Protein AF-A0A4Q3VF47-F1 (afdb_monomer)

pLDDT: mean 81.81, std 14.14, range [47.47, 96.62]

Foldseek 3Di:
DDPDFDADDDQQFWDWDQDPVRDIDTDRNVVVCVVPFLDADLGAFAWEKEAEDEPVQCCQQQVQDPDDDPDPRQLLVVDQKAKDKAAPVCQVSQDFFYKYFYQYDPPPNTPQFRFKIWTFHHKDKDFLVRCDPVVCSNYSDDNVCVVVRDPDRIMMITIIHSMDTFPATGHQVNCVVLVVDHPVQNNGMGIDHSSSVVSRCCRRNVD

Mean predicted aligned error: 8.05 Å

Sequence (207 aa):
MPDTSPTFKSVDQQIEIYRPDGNRAFVPLHAIESHLSPALLCLPGRSAVITPIQRGFAEHLLEHAAQGSLLPRARANLYSERHYLSAKKTLKLFTRGTIILFYESGKDHGAAAVVAVARVQRAYLRPEGAIDRTDLDPSVLSAETLSTIGQSESKTITAFDNLITLPKPVPLATLQRLGCGKATQLISTTPITSDQLQAILQEGLQL

Radius of gyration: 17.43 Å; Cα contacts (8 Å, |Δi|>4): 408; chains: 1; bounding box: 43×35×54 Å

Nearest PDB structures (foldseek):
  5y6b-assembly4_D  TM=8.546E-01  e=2.778E-07  Zymomonas mobilis subsp. mobilis ATCC 10988
  5y6c-assembly2_B  TM=8.406E-01  e=4.060E-07  Zymomonas mobilis subsp. mobilis ATCC 10988
  5guq-assembly4_D  TM=8.469E-01  e=8.141E-07  Zymomonas mobilis subsp. mobilis ATCC 10988
  2dp9-assembly1_A-2  TM=8.071E-01  e=2.921E-04  Thermus thermophilus HB8
  6n0s-assembly1_A  TM=5.640E-01  e=4.008E-04  Staphylothermus marinus F1

Secondary structure (DSSP, 8-state):
--SSPPPP--TTPEEEEE-TTS-EEEEEHHHHHHHT-S-----TT--EEEEEE-HHHHHHHH---SS--SSPPPGGGG-SSEEEEEEGGGGGG--TTPEEEEEE-SGGG--SEEEEEEEEEEEEEEEGGG--TTTTTTBS--HHHHTTS-S-SEEEEEEEEEEEEEEEEEEHHHHHHTT---TTTTTS-EEE-HHHHHHHHHHHH--

Solvent-accessible surface area (backbone atoms only — not comparable to full-atom values): 11541 Å² total; per-residue (Å²): 111,65,97,61,87,62,71,47,85,54,48,74,40,69,41,64,36,72,44,98,86,75,45,80,44,74,42,35,44,53,55,52,31,62,76,50,57,71,39,80,84,87,35,54,67,41,57,33,30,41,33,53,35,53,36,84,52,38,45,46,67,59,65,65,53,91,68,79,69,92,61,84,79,47,64,19,70,80,39,83,49,33,45,48,80,44,52,52,87,50,47,87,72,43,45,62,59,24,35,40,32,38,28,30,36,49,61,95,82,24,78,32,15,38,39,32,38,30,31,29,64,41,51,50,79,43,47,61,93,72,66,51,78,76,76,24,45,34,20,74,56,51,82,80,53,52,69,73,58,54,94,58,70,37,34,17,42,33,34,28,30,47,67,44,63,35,88,36,56,43,37,52,72,56,38,40,76,62,66,74,48,53,75,84,50,50,76,37,75,38,79,46,52,39,68,47,53,52,56,49,45,36,68,15,67,72,108

Structure (mmCIF, N/CA/C/O backbone):
data_AF-A0A4Q3VF47-F1
#
_entry.id   AF-A0A4Q3VF47-F1
#
loop_
_atom_site.group_PDB
_atom_site.id
_atom_site.type_symbol
_atom_site.label_atom_id
_atom_site.label_alt_id
_atom_site.label_comp_id
_atom_site.label_asym_id
_atom_site.label_entity_id
_atom_site.label_seq_id
_atom_site.pdbx_PDB_ins_code
_atom_site.Cartn_x
_atom_site.Cartn_y
_atom_site.Cartn_z
_atom_site.occupancy
_atom_site.B_iso_or_equiv
_atom_site.auth_seq_id
_atom_site.auth_comp_id
_atom_site.auth_asym_id
_atom_site.auth_atom_id
_atom_site.pdbx_PDB_model_num
ATOM 1 N N . MET A 1 1 ? -10.710 0.641 23.230 1.00 56.62 1 MET A N 1
ATOM 2 C CA . MET A 1 1 ? -11.057 0.849 21.807 1.00 56.62 1 MET A CA 1
ATOM 3 C C . MET A 1 1 ? -12.571 0.789 21.689 1.00 56.62 1 MET A C 1
ATOM 5 O O . MET A 1 1 ? -13.158 0.179 22.575 1.00 56.62 1 MET A O 1
ATOM 9 N N . PRO A 1 2 ? -13.198 1.456 20.708 1.00 60.53 2 PRO A N 1
ATOM 10 C CA . PRO A 1 2 ? -14.653 1.417 20.547 1.00 60.53 2 PRO A CA 1
ATOM 11 C C . PRO A 1 2 ? -15.142 -0.018 20.287 1.00 60.53 2 PRO A C 1
ATOM 13 O O . PRO A 1 2 ? -14.428 -0.801 19.662 1.00 60.53 2 PRO A O 1
ATOM 16 N N . ASP A 1 3 ? -16.360 -0.340 20.738 1.00 67.31 3 ASP A N 1
ATOM 17 C CA . ASP A 1 3 ? -16.953 -1.690 20.640 1.00 67.31 3 ASP A CA 1
ATOM 18 C C . ASP A 1 3 ? -17.270 -2.114 19.195 1.00 67.31 3 ASP A C 1
ATOM 20 O O . ASP A 1 3 ? -17.402 -3.296 18.891 1.00 67.31 3 ASP A O 1
ATOM 24 N N . THR A 1 4 ? -17.373 -1.147 18.280 1.00 75.56 4 THR A N 1
ATOM 25 C CA . THR A 1 4 ? -17.559 -1.368 16.840 1.00 75.56 4 THR A CA 1
ATOM 26 C C . THR A 1 4 ? -16.563 -0.526 16.049 1.00 75.56 4 THR A C 1
ATOM 28 O O . THR A 1 4 ? -16.277 0.620 16.403 1.00 75.56 4 THR A O 1
ATOM 31 N N . SER A 1 5 ? -16.011 -1.088 14.966 1.00 78.81 5 SER A N 1
ATOM 32 C CA . SER A 1 5 ? -15.107 -0.335 14.089 1.00 78.81 5 SER A CA 1
ATOM 33 C C . SER A 1 5 ? -15.877 0.771 13.361 1.00 78.81 5 SER A C 1
ATOM 35 O O . SER A 1 5 ? -16.820 0.461 12.629 1.00 78.81 5 SER A O 1
ATOM 37 N N . PRO A 1 6 ? -15.486 2.049 13.509 1.00 86.31 6 PRO A N 1
ATOM 38 C CA . PRO A 1 6 ? -16.156 3.140 12.818 1.00 86.31 6 PRO A CA 1
ATOM 39 C C . PRO A 1 6 ? -15.892 3.082 11.308 1.00 86.31 6 PRO A C 1
ATOM 41 O O . PRO A 1 6 ? -14.797 2.730 10.865 1.00 86.31 6 PRO A O 1
ATOM 44 N N . THR A 1 7 ? -16.878 3.489 10.505 1.00 89.19 7 THR A N 1
ATOM 45 C CA . THR A 1 7 ? -16.689 3.692 9.062 1.00 89.19 7 THR A CA 1
ATOM 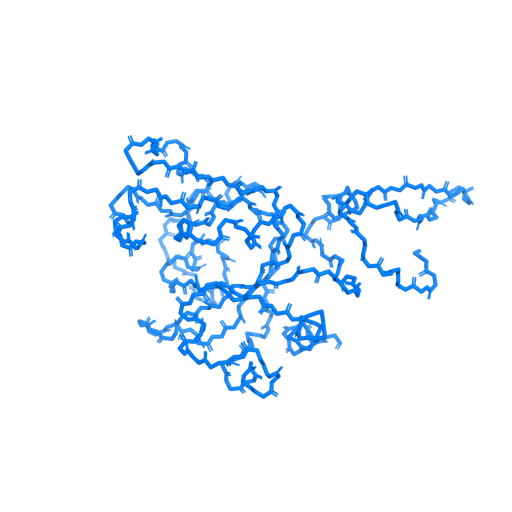46 C C . THR A 1 7 ? -15.709 4.836 8.815 1.00 89.19 7 THR A C 1
ATOM 48 O O . THR A 1 7 ? -15.816 5.902 9.424 1.00 89.19 7 THR A O 1
ATOM 51 N N . PHE A 1 8 ? -14.767 4.632 7.897 1.00 91.50 8 PHE A N 1
ATOM 52 C CA . PHE A 1 8 ? -13.795 5.640 7.505 1.00 91.50 8 PHE A CA 1
ATOM 53 C C . PHE A 1 8 ? -14.465 6.809 6.776 1.00 91.50 8 PHE A C 1
ATOM 55 O O . PHE A 1 8 ? -15.141 6.624 5.765 1.00 91.50 8 PHE A O 1
ATOM 62 N N . LYS A 1 9 ? -14.226 8.026 7.267 1.00 90.75 9 LYS A N 1
ATOM 63 C CA . LYS A 1 9 ? -14.618 9.283 6.614 1.00 90.75 9 LYS A CA 1
ATOM 64 C C . LYS A 1 9 ? -13.404 10.094 6.173 1.00 90.75 9 LYS A C 1
ATOM 66 O O . LYS A 1 9 ? -13.389 10.632 5.071 1.00 90.75 9 LYS A O 1
ATOM 71 N N . SER A 1 10 ? -12.391 10.198 7.032 1.00 90.94 10 SER A N 1
ATOM 72 C CA . SER A 1 10 ? -11.137 10.893 6.732 1.00 90.94 10 SER A CA 1
ATOM 73 C C . SER A 1 10 ? -10.021 10.465 7.687 1.00 90.94 10 SER A C 1
ATOM 75 O O . SER A 1 10 ? -10.271 9.880 8.737 1.00 90.94 10 SER A O 1
ATOM 77 N N . VAL A 1 11 ? -8.772 10.800 7.357 1.00 89.06 11 VAL A N 1
ATOM 78 C CA . VAL A 1 11 ? -7.615 10.598 8.252 1.00 89.06 11 VAL A CA 1
ATOM 79 C C . VAL A 1 11 ? -7.606 11.485 9.491 1.00 89.06 11 VAL A C 1
ATOM 81 O O . VAL A 1 11 ? -6.936 11.174 10.474 1.00 89.06 11 VAL A O 1
ATOM 84 N N . ASP A 1 12 ? -8.335 12.593 9.443 1.00 92.56 12 ASP A N 1
ATOM 85 C CA . ASP A 1 12 ? -8.456 13.532 10.555 1.00 92.56 12 ASP A CA 1
ATOM 86 C C . ASP A 1 12 ? -9.725 13.256 11.379 1.00 92.56 12 ASP A C 1
ATOM 88 O O . ASP A 1 12 ? -10.035 13.990 12.321 1.00 92.56 12 ASP A O 1
ATOM 92 N N . GLN A 1 13 ? -10.447 12.172 11.053 1.00 92.88 13 GLN A N 1
ATOM 93 C CA . GLN A 1 13 ? -11.581 11.720 11.843 1.00 92.88 13 GLN A CA 1
ATOM 94 C C . GLN A 1 13 ? -11.127 11.394 13.263 1.00 92.88 13 GLN A C 1
ATOM 96 O O . GLN A 1 13 ? -10.092 10.760 13.482 1.00 92.88 13 GLN A O 1
ATOM 101 N N . GLN A 1 14 ? -11.921 11.844 14.224 1.00 92.06 14 GLN A N 1
ATOM 102 C CA . GLN A 1 14 ? -11.653 11.633 15.633 1.00 92.06 14 GLN A CA 1
ATOM 103 C C . GLN A 1 14 ? -12.091 10.228 16.031 1.00 92.06 14 GLN A C 1
ATOM 105 O O . GLN A 1 14 ? -13.246 9.855 15.831 1.00 92.06 14 GLN A O 1
ATOM 110 N N . ILE A 1 15 ? -11.166 9.460 16.596 1.00 89.31 15 ILE A N 1
ATOM 111 C CA . ILE A 1 15 ? -11.434 8.145 17.167 1.00 89.31 15 ILE A CA 1
ATOM 112 C C . ILE A 1 15 ? -11.484 8.301 18.683 1.00 89.31 15 ILE A C 1
ATOM 114 O O . ILE A 1 15 ? -10.588 8.892 19.291 1.00 89.31 15 ILE A O 1
ATOM 118 N N . GLU A 1 16 ? -12.549 7.781 19.281 1.00 88.25 16 GLU A N 1
ATOM 119 C CA . GLU A 1 16 ? -12.703 7.744 20.729 1.00 88.25 16 GLU A CA 1
ATOM 120 C C . GLU A 1 16 ? -11.770 6.684 21.327 1.00 88.25 16 GLU A C 1
ATOM 122 O O . GLU A 1 16 ? -11.788 5.513 20.939 1.00 88.25 16 GLU A O 1
ATOM 127 N N . ILE A 1 17 ? -10.949 7.100 22.288 1.00 85.50 17 ILE A N 1
ATOM 128 C CA . ILE A 1 17 ? -10.085 6.222 23.071 1.00 85.50 17 ILE A CA 1
ATOM 129 C C . ILE A 1 17 ? -10.374 6.404 24.561 1.00 85.50 17 ILE A C 1
ATOM 131 O O . ILE A 1 17 ? -10.615 7.514 25.039 1.00 85.50 17 ILE A O 1
ATOM 135 N N . TYR A 1 18 ? -10.317 5.300 25.299 1.00 83.88 18 TYR A N 1
ATOM 136 C CA . TYR A 1 18 ? -10.414 5.306 26.754 1.00 83.88 18 TYR A CA 1
ATOM 137 C C . TYR A 1 18 ? -9.017 5.444 27.339 1.00 83.88 18 TYR A C 1
ATOM 139 O O . TYR A 1 18 ? -8.123 4.658 27.015 1.00 83.88 18 TYR A O 1
ATOM 147 N N . ARG A 1 19 ? -8.828 6.458 28.176 1.00 81.50 19 ARG A N 1
ATOM 148 C CA . ARG A 1 19 ? -7.593 6.656 28.926 1.00 81.50 19 ARG A CA 1
ATOM 149 C C . ARG A 1 19 ? -7.621 5.832 30.225 1.00 81.50 19 ARG A C 1
ATOM 151 O O . ARG A 1 19 ? -8.703 5.503 30.715 1.00 81.50 19 ARG A O 1
ATOM 158 N N . PRO A 1 20 ? -6.449 5.513 30.809 1.00 81.19 20 PRO A N 1
ATOM 159 C CA . PRO A 1 20 ? -6.366 4.760 32.066 1.00 81.19 20 PRO A CA 1
ATOM 160 C C . PRO A 1 20 ? -7.069 5.427 33.260 1.00 81.19 20 PRO A C 1
ATOM 162 O O . PRO A 1 20 ? -7.405 4.750 34.223 1.00 81.19 20 PRO A O 1
ATOM 165 N N . ASP A 1 21 ? -7.301 6.739 33.194 1.00 84.75 21 ASP A N 1
ATOM 166 C CA . ASP A 1 21 ? -8.020 7.536 34.196 1.00 84.75 21 ASP A CA 1
ATOM 167 C C . ASP A 1 21 ? -9.558 7.431 34.077 1.00 84.75 21 ASP A C 1
ATOM 169 O O . ASP A 1 21 ? -10.279 8.106 34.807 1.00 84.75 21 ASP A O 1
ATOM 173 N N . GLY A 1 22 ? -10.074 6.610 33.153 1.00 80.38 22 GLY A N 1
ATOM 174 C CA . GLY A 1 22 ? -11.505 6.471 32.873 1.00 80.38 22 GLY A CA 1
ATOM 175 C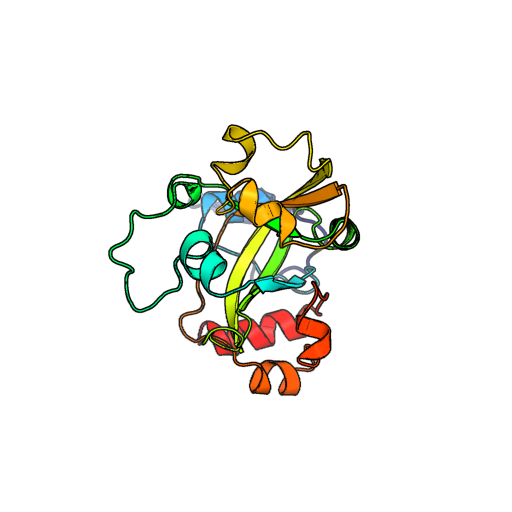 C . GLY A 1 22 ? -12.075 7.575 31.977 1.00 80.38 22 GLY A C 1
ATOM 176 O O . GLY A 1 22 ? -13.244 7.504 31.588 1.00 80.38 22 GLY A O 1
ATOM 177 N N . ASN A 1 23 ? -11.267 8.570 31.596 1.00 84.31 23 ASN A N 1
ATOM 178 C CA . ASN A 1 23 ? -11.703 9.645 30.718 1.00 84.31 23 ASN A CA 1
ATOM 179 C C . ASN A 1 23 ? -11.679 9.220 29.248 1.00 84.31 23 ASN A C 1
ATOM 181 O O . ASN A 1 23 ? -10.879 8.393 28.799 1.00 84.31 23 ASN A O 1
ATOM 185 N N . ARG A 1 24 ? -12.556 9.850 28.468 1.00 85.69 24 ARG A N 1
ATOM 186 C CA . ARG A 1 24 ? -12.607 9.701 27.012 1.00 85.69 24 ARG A CA 1
ATOM 187 C C . ARG A 1 24 ? -11.732 10.762 26.368 1.00 85.69 24 ARG A C 1
ATOM 189 O O . ARG A 1 24 ? -11.758 11.928 26.761 1.00 85.69 24 ARG A O 1
ATOM 196 N N . ALA A 1 25 ? -10.971 10.359 25.364 1.00 86.69 25 ALA A N 1
ATOM 197 C CA . ALA A 1 25 ? -10.217 11.270 24.526 1.00 86.69 25 ALA A CA 1
ATOM 198 C C . ALA A 1 25 ? -10.554 11.040 23.062 1.00 86.69 25 ALA A C 1
ATOM 200 O O . ALA A 1 25 ? -10.777 9.913 22.632 1.00 86.69 25 ALA A O 1
ATOM 201 N N . PHE A 1 26 ? -10.550 12.125 22.303 1.00 89.19 26 PHE A N 1
ATOM 202 C CA . PHE A 1 26 ? -10.704 12.099 20.861 1.00 89.19 26 PHE A CA 1
ATOM 203 C C . PHE A 1 26 ? -9.338 12.351 20.249 1.00 89.19 26 PHE A C 1
ATOM 205 O O . PHE A 1 26 ? -8.713 13.377 20.522 1.00 89.19 26 PHE A O 1
ATOM 212 N N . VAL A 1 27 ? -8.849 11.374 19.493 1.00 90.44 27 VAL A N 1
ATOM 213 C CA . VAL A 1 27 ? -7.550 11.462 18.830 1.00 90.44 27 VAL A CA 1
ATOM 214 C C . VAL A 1 27 ? -7.760 11.265 17.331 1.00 90.44 27 VAL A C 1
ATOM 216 O O . VAL A 1 27 ? -8.466 10.330 16.941 1.00 90.44 27 VAL A O 1
ATOM 219 N N . PRO A 1 28 ? -7.167 12.112 16.469 1.00 92.25 28 PRO A N 1
ATOM 220 C CA . PRO A 1 28 ? -7.218 11.906 15.028 1.00 92.25 28 PRO A CA 1
ATOM 221 C C . PRO A 1 28 ? -6.687 10.520 14.644 1.00 92.25 28 PRO A C 1
ATOM 223 O O . PRO A 1 28 ? -5.645 10.095 15.150 1.00 92.25 28 PRO A O 1
ATOM 226 N N . LEU A 1 29 ? -7.347 9.848 13.697 1.00 91.56 29 LEU A N 1
ATOM 227 C CA . LEU A 1 29 ? -6.925 8.537 13.195 1.00 91.56 29 LEU A CA 1
ATOM 228 C C . LEU A 1 29 ? -5.445 8.528 12.787 1.00 91.56 29 LEU A C 1
ATOM 230 O O . LEU A 1 29 ? -4.703 7.631 13.181 1.00 91.56 29 LEU A O 1
ATOM 234 N N . HIS A 1 30 ? -5.002 9.549 12.045 1.00 90.62 30 HIS A N 1
ATOM 235 C CA . HIS A 1 30 ? -3.613 9.628 11.596 1.00 90.62 30 HIS A CA 1
ATOM 236 C C . HIS A 1 30 ? -2.618 9.645 12.761 1.00 90.62 30 HIS A C 1
ATOM 238 O O . HIS A 1 30 ? -1.537 9.071 12.638 1.00 90.62 30 HIS A O 1
ATOM 244 N N . ALA A 1 31 ? -2.980 10.305 13.866 1.00 90.62 31 ALA A N 1
ATOM 245 C CA . ALA A 1 31 ? -2.129 10.440 15.032 1.00 90.62 31 ALA A CA 1
ATOM 246 C C . ALA A 1 31 ? -2.045 9.102 15.762 1.00 90.62 31 ALA A C 1
ATOM 248 O O . ALA A 1 31 ? -0.951 8.703 16.135 1.00 90.62 31 ALA A O 1
ATOM 249 N N . ILE A 1 32 ? -3.154 8.373 15.902 1.00 90.69 32 ILE A N 1
ATOM 250 C CA . ILE A 1 32 ? -3.143 7.025 16.490 1.00 90.69 32 ILE A CA 1
ATOM 251 C C . ILE A 1 32 ? -2.178 6.117 15.726 1.00 90.69 32 ILE A C 1
ATOM 253 O O . ILE A 1 32 ? -1.297 5.515 16.328 1.00 90.69 32 ILE A O 1
ATOM 257 N N . GLU A 1 33 ? -2.298 6.071 14.400 1.00 91.38 33 GLU A N 1
ATOM 258 C CA . GLU A 1 33 ? -1.419 5.257 13.553 1.00 91.38 33 GLU A CA 1
ATOM 259 C C . GLU A 1 33 ? 0.054 5.666 13.668 1.00 91.38 33 GLU A C 1
ATOM 261 O O . GLU A 1 33 ? 0.930 4.806 13.691 1.00 91.38 33 GLU A O 1
ATOM 266 N N . SER A 1 34 ? 0.347 6.964 13.773 1.00 89.44 34 SER A N 1
ATOM 267 C CA . SER A 1 34 ? 1.720 7.444 13.956 1.00 89.44 34 SER A CA 1
ATOM 268 C C . SER A 1 34 ? 2.289 7.109 15.340 1.00 89.44 34 SER A C 1
ATOM 270 O O . SER A 1 34 ? 3.460 6.761 15.433 1.00 89.44 34 SER A O 1
ATOM 272 N N . HIS A 1 35 ? 1.486 7.170 16.408 1.00 88.69 35 HIS A N 1
ATOM 273 C CA . HIS A 1 35 ? 1.940 6.827 17.765 1.00 88.69 35 HIS A CA 1
ATOM 274 C C . HIS A 1 35 ? 2.093 5.317 17.979 1.00 88.69 35 HIS A C 1
ATOM 276 O O . HIS A 1 35 ? 2.899 4.900 18.804 1.00 88.69 35 HIS A O 1
ATOM 282 N N . LEU A 1 36 ? 1.326 4.503 17.251 1.00 87.44 36 LEU A N 1
ATOM 283 C CA . LEU A 1 36 ? 1.373 3.040 17.316 1.00 87.44 36 LEU A CA 1
ATOM 284 C C . LEU A 1 36 ? 2.246 2.424 16.212 1.00 87.44 36 LEU A C 1
ATOM 286 O O . LEU A 1 36 ? 2.134 1.233 15.941 1.00 87.44 36 LEU A O 1
ATOM 290 N N . SER A 1 37 ? 3.078 3.222 15.540 1.00 84.06 37 SER A N 1
ATOM 291 C CA . SER A 1 37 ? 3.847 2.760 14.386 1.00 84.06 37 SER A CA 1
ATOM 292 C C . SER A 1 37 ? 4.796 1.596 14.742 1.00 84.06 37 SER A C 1
ATOM 294 O O . SER A 1 37 ? 5.494 1.685 15.756 1.00 84.06 37 SER A O 1
ATOM 296 N N . PRO A 1 38 ? 4.871 0.528 13.920 1.00 84.12 38 PRO A N 1
ATOM 297 C CA . PRO A 1 38 ? 4.097 0.300 12.698 1.00 84.12 38 PRO A CA 1
ATOM 298 C C . PRO A 1 38 ? 2.691 -0.259 12.998 1.00 84.12 38 PRO A C 1
ATOM 300 O O . PRO A 1 38 ? 2.542 -1.407 13.410 1.00 84.12 38 PRO A O 1
ATOM 303 N N . ALA A 1 39 ? 1.641 0.527 12.732 1.00 87.44 39 ALA A N 1
ATOM 304 C CA . ALA A 1 39 ? 0.250 0.079 12.835 1.00 87.44 39 ALA A CA 1
ATOM 305 C C . ALA A 1 39 ? -0.648 0.771 11.806 1.00 87.44 39 ALA A C 1
ATOM 307 O O . ALA A 1 39 ? -0.541 1.976 11.572 1.00 87.44 39 ALA A O 1
ATOM 308 N N . LEU A 1 40 ? -1.568 0.008 11.214 1.00 90.50 40 LEU A N 1
ATOM 309 C CA . LEU A 1 40 ? -2.532 0.498 10.231 1.00 90.50 40 LEU A CA 1
ATOM 310 C C . LEU A 1 40 ? -3.948 0.097 10.628 1.00 90.50 40 LEU A C 1
ATOM 312 O O . LEU A 1 40 ? -4.257 -1.082 10.794 1.00 90.50 40 LEU A O 1
ATOM 316 N N . LEU A 1 41 ? -4.831 1.085 10.727 1.00 90.62 41 LEU A N 1
ATOM 317 C CA . LEU A 1 41 ? -6.247 0.878 11.005 1.00 90.62 41 LEU A CA 1
ATOM 318 C C . LEU A 1 41 ? -7.019 0.831 9.680 1.00 90.62 41 LEU A C 1
ATOM 320 O O . LEU A 1 41 ? -7.411 1.856 9.114 1.00 90.62 41 LEU A O 1
ATOM 324 N N . CYS A 1 42 ? -7.242 -0.379 9.167 1.00 90.00 42 CYS A N 1
ATOM 325 C CA . CYS A 1 42 ? -7.908 -0.631 7.883 1.00 90.00 42 CYS A CA 1
ATOM 326 C C . CYS A 1 42 ? -9.442 -0.573 8.005 1.00 90.00 42 CYS A C 1
ATOM 328 O O . CYS A 1 42 ? -10.150 -1.547 7.755 1.00 90.00 42 CYS A O 1
ATOM 330 N N . LEU A 1 43 ? -9.940 0.586 8.442 1.00 90.62 43 LEU A N 1
ATOM 331 C CA . LEU A 1 43 ? -11.356 0.833 8.705 1.00 90.62 43 LEU A CA 1
ATOM 332 C C . LEU A 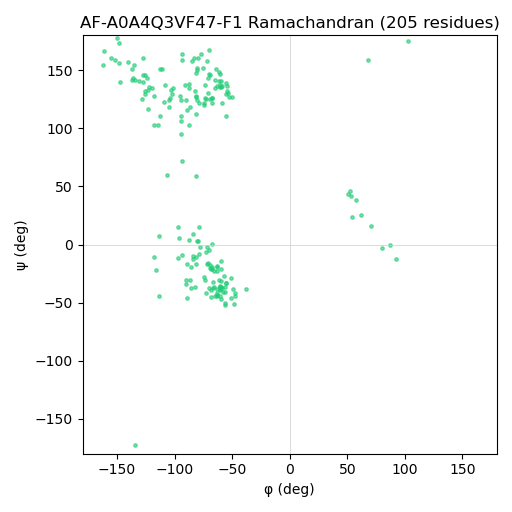1 43 ? -12.224 0.657 7.442 1.00 90.62 43 LEU A C 1
ATOM 334 O O . LEU A 1 43 ? -11.776 1.018 6.348 1.00 90.62 43 LEU A O 1
ATOM 338 N N . PRO A 1 44 ? -13.477 0.177 7.578 1.00 89.12 44 PRO A N 1
ATOM 339 C CA . PRO A 1 44 ? -14.389 0.014 6.450 1.00 89.12 44 PRO A CA 1
ATOM 340 C C . PRO A 1 44 ? -14.559 1.305 5.646 1.00 89.12 44 PRO A C 1
ATOM 342 O O . PRO A 1 44 ? -14.829 2.364 6.213 1.00 89.12 44 PRO A O 1
ATOM 345 N N . GLY A 1 45 ? -14.416 1.217 4.324 1.00 89.56 45 GLY A N 1
ATOM 346 C CA . GLY A 1 45 ? -14.545 2.353 3.403 1.00 89.56 45 GLY A CA 1
ATOM 347 C C . GLY A 1 45 ? -13.258 3.155 3.184 1.00 89.56 45 GLY A C 1
ATOM 348 O O . GLY A 1 45 ? -13.262 4.110 2.407 1.00 89.56 45 GLY A O 1
ATOM 349 N N . ARG A 1 46 ? -12.144 2.780 3.826 1.00 91.31 46 ARG A N 1
ATOM 350 C CA . ARG A 1 46 ? -10.847 3.419 3.584 1.00 91.31 46 ARG A CA 1
ATOM 351 C C . ARG A 1 46 ? -10.306 3.041 2.206 1.00 91.31 46 ARG A C 1
ATOM 353 O O . ARG A 1 46 ? -10.235 1.865 1.858 1.00 91.31 46 ARG A O 1
ATOM 360 N N . SER A 1 47 ? -9.890 4.047 1.441 1.00 90.25 47 SER A N 1
ATOM 361 C CA . SER A 1 47 ? -9.294 3.850 0.119 1.00 90.25 47 SER A CA 1
ATOM 362 C C . SER A 1 47 ? -7.991 3.062 0.199 1.00 90.25 47 SER A C 1
ATOM 364 O O . SER A 1 47 ? -7.122 3.355 1.029 1.00 90.25 47 SER A O 1
ATOM 366 N N . ALA A 1 48 ? -7.833 2.116 -0.722 1.00 95.88 48 ALA A N 1
ATOM 367 C CA . ALA A 1 48 ? -6.617 1.343 -0.883 1.00 95.88 48 ALA A CA 1
ATOM 368 C C . ALA A 1 48 ? -6.245 1.187 -2.358 1.00 95.88 48 ALA A C 1
ATOM 370 O O . ALA A 1 48 ? -7.101 1.193 -3.246 1.00 95.88 48 ALA A O 1
ATOM 371 N N . VAL A 1 49 ? -4.948 1.059 -2.615 1.00 96.38 49 VAL A N 1
ATOM 372 C CA . VAL A 1 49 ? -4.389 0.897 -3.957 1.00 96.38 49 VAL A CA 1
ATOM 373 C C . VAL A 1 49 ? -3.350 -0.210 -3.952 1.00 96.38 49 VAL A C 1
ATOM 375 O O . VAL A 1 49 ? -2.554 -0.311 -3.024 1.00 96.38 49 VAL A O 1
ATOM 378 N N . ILE A 1 50 ? -3.316 -1.011 -5.012 1.00 96.38 50 ILE A N 1
ATOM 379 C CA . ILE A 1 50 ? -2.203 -1.919 -5.287 1.00 96.38 50 ILE A CA 1
ATOM 380 C C . ILE A 1 50 ? -1.261 -1.213 -6.253 1.00 96.38 50 ILE A C 1
ATOM 382 O O . ILE A 1 50 ? -1.700 -0.738 -7.301 1.00 96.38 50 ILE A O 1
ATOM 386 N N . THR A 1 51 ? 0.026 -1.137 -5.920 1.00 94.19 51 THR A N 1
ATOM 387 C CA . THR A 1 51 ? 1.040 -0.498 -6.760 1.00 94.19 51 THR A CA 1
ATOM 388 C C . THR A 1 51 ? 2.166 -1.470 -7.116 1.00 94.19 51 THR A C 1
ATOM 390 O O . THR A 1 51 ? 2.637 -2.196 -6.238 1.00 94.19 51 THR A O 1
ATOM 393 N N . PRO A 1 52 ? 2.613 -1.511 -8.385 1.00 92.19 52 PRO A N 1
ATOM 394 C CA . PRO A 1 52 ? 3.708 -2.380 -8.791 1.00 92.19 52 PRO A CA 1
ATOM 395 C C . PRO A 1 52 ? 5.042 -1.902 -8.233 1.00 92.19 52 PRO A C 1
ATOM 397 O O . PRO A 1 52 ? 5.348 -0.706 -8.233 1.00 92.19 52 PRO A O 1
ATOM 400 N N . ILE A 1 53 ? 5.885 -2.858 -7.873 1.00 89.19 53 ILE A N 1
ATOM 401 C CA . ILE A 1 53 ? 7.295 -2.639 -7.585 1.00 89.19 53 ILE A CA 1
ATOM 402 C C . ILE A 1 53 ? 8.123 -3.759 -8.220 1.00 89.19 53 ILE A C 1
ATOM 404 O O . ILE A 1 53 ? 7.689 -4.909 -8.296 1.00 89.19 53 ILE A O 1
ATOM 408 N N . GLN A 1 54 ? 9.292 -3.419 -8.759 1.00 85.69 54 GLN A N 1
ATOM 409 C CA . GLN A 1 54 ? 10.236 -4.429 -9.238 1.00 85.69 54 GLN A CA 1
ATOM 410 C C . GLN A 1 54 ? 11.028 -4.971 -8.057 1.00 85.69 54 GLN A C 1
ATOM 412 O O . GLN A 1 54 ? 11.336 -4.212 -7.138 1.00 85.69 54 GLN A O 1
ATOM 417 N N . ARG A 1 55 ? 11.410 -6.247 -8.125 1.00 83.19 55 ARG A N 1
ATOM 418 C CA . ARG A 1 55 ? 12.144 -6.933 -7.061 1.00 83.19 55 ARG A CA 1
ATOM 419 C C . ARG A 1 55 ? 13.347 -6.135 -6.555 1.00 83.19 55 ARG A C 1
ATOM 421 O O . ARG A 1 55 ? 13.429 -5.853 -5.367 1.00 83.19 55 ARG A O 1
ATOM 428 N N . GLY A 1 56 ? 14.212 -5.670 -7.461 1.00 77.62 56 GLY A N 1
ATOM 429 C CA . GLY A 1 56 ? 15.400 -4.893 -7.087 1.00 77.62 56 GLY A CA 1
ATOM 430 C C . GLY A 1 56 ? 15.095 -3.647 -6.244 1.00 77.62 56 GLY A C 1
ATOM 431 O O . GLY A 1 56 ? 15.857 -3.319 -5.344 1.00 77.62 56 GLY A O 1
ATOM 432 N N . PHE A 1 57 ? 13.955 -2.978 -6.457 1.00 79.00 57 PHE A N 1
ATOM 433 C CA . PHE A 1 57 ? 13.540 -1.858 -5.600 1.00 79.00 57 PHE A CA 1
ATOM 434 C C . PHE A 1 57 ? 12.846 -2.317 -4.330 1.00 79.00 57 PHE A C 1
ATOM 436 O O . PHE A 1 57 ? 13.004 -1.684 -3.291 1.00 79.00 57 PHE A O 1
ATOM 443 N N . ALA A 1 58 ? 12.057 -3.383 -4.414 1.00 81.56 58 ALA A N 1
ATOM 444 C CA . ALA A 1 58 ? 11.281 -3.900 -3.301 1.00 81.56 58 ALA A CA 1
ATOM 445 C C . ALA A 1 58 ? 12.188 -4.375 -2.159 1.00 81.56 58 ALA A C 1
ATOM 447 O O . ALA A 1 58 ? 11.950 -4.016 -1.006 1.00 81.56 58 ALA A O 1
ATOM 448 N N . GLU A 1 59 ? 13.289 -5.064 -2.481 1.00 77.06 59 GLU A N 1
ATOM 449 C CA . GLU A 1 59 ? 14.279 -5.531 -1.502 1.00 77.06 59 GLU A CA 1
ATOM 450 C C . GLU A 1 59 ? 14.849 -4.377 -0.660 1.00 77.06 59 GLU A C 1
ATOM 452 O O . GLU A 1 59 ? 14.990 -4.492 0.558 1.00 77.06 59 GLU A O 1
ATOM 457 N N . HIS A 1 60 ? 15.120 -3.238 -1.292 1.00 75.06 60 HIS A N 1
ATOM 458 C CA . HIS A 1 60 ? 15.682 -2.065 -0.629 1.00 75.06 60 HIS A CA 1
ATOM 459 C C . HIS A 1 60 ? 14.624 -1.149 -0.000 1.00 75.06 60 HIS A C 1
ATOM 461 O O . HIS A 1 60 ? 14.927 -0.474 0.975 1.00 75.06 60 HIS A O 1
ATOM 467 N N . LEU A 1 61 ? 13.412 -1.079 -0.564 1.00 80.25 61 LEU A N 1
ATOM 468 C CA . LEU A 1 61 ? 12.381 -0.117 -0.147 1.00 80.25 61 LEU A CA 1
ATOM 469 C C . LEU A 1 61 ? 11.487 -0.691 0.945 1.00 80.25 61 LEU A C 1
ATOM 471 O O . LEU A 1 61 ? 10.949 0.058 1.758 1.00 80.25 61 LEU A O 1
ATOM 475 N N . LEU A 1 62 ? 11.296 -2.008 0.936 1.00 80.25 62 LEU A N 1
ATOM 476 C CA . LEU A 1 62 ? 10.315 -2.701 1.763 1.00 80.25 62 LEU A CA 1
ATOM 477 C C . LEU A 1 62 ? 10.955 -3.683 2.748 1.00 80.25 62 LEU A C 1
ATOM 479 O O . LEU A 1 62 ? 10.257 -4.182 3.622 1.00 80.25 62 LEU A O 1
ATOM 483 N N . GLU A 1 63 ? 12.253 -3.973 2.611 1.00 71.25 63 GLU A N 1
ATOM 484 C CA . GLU A 1 63 ? 12.999 -4.903 3.477 1.00 71.25 63 GLU A CA 1
ATOM 485 C C . GLU A 1 63 ? 12.371 -6.310 3.584 1.00 71.25 63 GLU A C 1
ATOM 487 O O . GLU A 1 63 ? 12.609 -7.033 4.546 1.00 71.25 63 GLU A O 1
ATOM 492 N N . HIS A 1 64 ? 11.571 -6.731 2.599 1.00 68.56 64 HIS A N 1
ATOM 493 C CA . HIS A 1 64 ? 10.819 -7.993 2.670 1.00 68.56 64 HIS A CA 1
ATOM 494 C C . HIS A 1 64 ? 11.611 -9.221 2.174 1.00 68.56 64 HIS A C 1
ATOM 496 O O . HIS A 1 64 ? 11.049 -10.310 2.031 1.00 68.56 64 HIS A O 1
ATOM 502 N N . ALA A 1 65 ? 12.886 -9.064 1.812 1.00 60.66 65 ALA A N 1
ATOM 503 C CA . ALA A 1 65 ? 13.682 -10.145 1.239 1.00 60.66 65 ALA A CA 1
ATOM 504 C C . ALA A 1 65 ? 14.080 -11.164 2.319 1.00 60.66 65 ALA A C 1
ATOM 506 O O . ALA A 1 65 ? 14.769 -10.825 3.278 1.00 60.66 65 ALA A O 1
ATOM 507 N N . ALA A 1 66 ? 13.694 -12.432 2.140 1.00 52.53 66 ALA A N 1
ATOM 508 C CA . ALA A 1 66 ? 14.012 -13.517 3.077 1.00 52.53 66 ALA A CA 1
ATOM 509 C C . ALA A 1 66 ? 15.514 -13.862 3.138 1.00 52.53 66 ALA A C 1
ATOM 511 O O . ALA A 1 66 ? 15.981 -14.449 4.112 1.00 52.53 66 ALA A O 1
ATOM 512 N N . GLN A 1 67 ? 16.276 -13.502 2.103 1.00 51.19 67 GLN A N 1
ATOM 513 C CA . GLN A 1 67 ? 17.710 -13.745 2.019 1.00 51.19 67 GLN A CA 1
ATOM 514 C C . GLN A 1 67 ? 18.413 -12.389 2.028 1.00 51.19 67 GLN A C 1
ATOM 516 O O . GLN A 1 67 ? 18.379 -11.656 1.042 1.00 51.19 67 GLN A O 1
ATOM 521 N N . GLY A 1 68 ? 18.980 -12.028 3.182 1.00 47.47 68 GLY A N 1
ATOM 522 C CA . GLY A 1 68 ? 19.679 -10.762 3.371 1.00 47.47 68 GLY A CA 1
ATOM 523 C C . GLY A 1 68 ? 20.788 -10.615 2.338 1.00 47.47 68 GLY A C 1
ATOM 524 O O . GLY A 1 68 ? 21.782 -11.338 2.379 1.00 47.47 68 GLY A O 1
ATOM 525 N N . SER A 1 69 ? 20.604 -9.692 1.398 1.00 49.19 69 SER A N 1
ATOM 526 C CA . SER A 1 69 ? 21.672 -9.282 0.500 1.00 49.19 69 SER A CA 1
ATOM 527 C C . SER A 1 69 ? 22.864 -8.821 1.347 1.00 49.19 69 SER A C 1
ATOM 529 O O . SER A 1 69 ? 22.700 -8.016 2.262 1.00 49.19 69 SER A O 1
ATOM 531 N N . LEU A 1 70 ? 24.063 -9.337 1.056 1.00 50.25 70 LEU A N 1
ATOM 532 C CA . LEU A 1 70 ? 25.327 -8.898 1.673 1.00 50.25 70 LEU A CA 1
ATOM 533 C C . LEU A 1 70 ? 25.713 -7.464 1.259 1.00 50.25 70 LEU A C 1
ATOM 535 O O . LEU A 1 70 ? 26.763 -6.961 1.654 1.00 50.25 70 LEU A O 1
ATOM 539 N N . LEU A 1 71 ? 24.888 -6.818 0.432 1.00 49.12 71 LEU A N 1
ATOM 540 C CA . LEU A 1 71 ? 25.080 -5.449 -0.012 1.00 49.12 71 LEU A CA 1
ATOM 541 C C . LEU A 1 71 ? 24.727 -4.449 1.104 1.00 49.12 71 LEU A C 1
ATOM 543 O O . LEU A 1 71 ? 23.879 -4.735 1.955 1.00 49.12 71 LEU A O 1
ATOM 547 N N . PRO A 1 72 ? 25.349 -3.255 1.103 1.00 51.12 72 PRO A N 1
ATOM 548 C CA . PRO A 1 72 ? 25.028 -2.201 2.057 1.00 51.12 72 PRO A CA 1
ATOM 549 C C . PRO A 1 72 ? 23.522 -1.918 2.055 1.00 51.12 72 PRO A C 1
ATOM 551 O O . PRO A 1 72 ? 22.935 -1.669 1.001 1.00 51.12 72 PRO A O 1
ATOM 554 N N . ARG A 1 73 ? 22.890 -1.964 3.236 1.00 53.06 73 ARG A N 1
ATOM 555 C CA . ARG A 1 73 ? 21.472 -1.609 3.397 1.00 53.06 73 ARG A CA 1
ATOM 556 C C . ARG A 1 73 ? 21.239 -0.207 2.828 1.00 53.06 73 ARG A C 1
ATOM 558 O O . ARG A 1 73 ? 22.001 0.713 3.126 1.00 53.06 73 ARG A O 1
ATOM 565 N N . ALA A 1 74 ? 20.203 -0.056 2.004 1.00 56.66 74 ALA A N 1
ATOM 566 C CA . ALA A 1 74 ? 19.869 1.220 1.386 1.00 56.66 74 ALA A CA 1
ATOM 567 C C . ALA A 1 74 ? 19.583 2.283 2.461 1.00 56.66 74 ALA A C 1
ATOM 569 O O . ALA A 1 74 ? 18.945 1.996 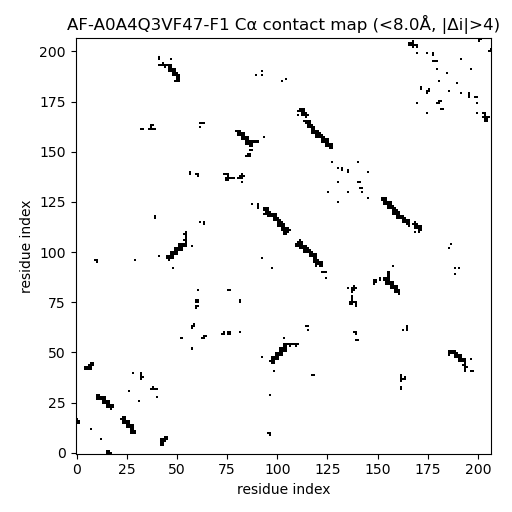3.477 1.00 56.66 74 ALA A O 1
ATOM 570 N N . ARG A 1 75 ? 20.041 3.523 2.231 1.00 55.50 75 ARG A N 1
ATOM 571 C CA . ARG A 1 75 ? 19.856 4.652 3.164 1.00 55.50 75 ARG A CA 1
ATOM 572 C C . ARG A 1 75 ? 18.387 4.933 3.486 1.00 55.50 75 ARG A C 1
ATOM 574 O O . ARG A 1 75 ? 18.112 5.368 4.598 1.00 55.50 75 ARG A O 1
ATOM 581 N N . ALA A 1 76 ? 17.464 4.596 2.583 1.00 55.03 76 ALA A N 1
ATOM 582 C CA . ALA A 1 76 ? 16.017 4.694 2.780 1.00 55.03 76 ALA A CA 1
ATOM 583 C C . ALA A 1 76 ? 15.521 4.029 4.084 1.00 55.03 76 ALA A C 1
ATOM 585 O O . ALA A 1 76 ? 14.558 4.501 4.684 1.00 55.03 76 ALA A O 1
ATOM 586 N N . ASN A 1 77 ? 16.204 2.989 4.577 1.00 57.25 77 ASN A N 1
ATOM 587 C CA . ASN A 1 77 ? 15.837 2.294 5.818 1.00 57.25 77 ASN A CA 1
ATOM 588 C C . ASN A 1 77 ? 16.122 3.117 7.085 1.00 57.25 77 ASN A C 1
ATOM 590 O O . ASN A 1 77 ? 15.596 2.805 8.150 1.00 57.25 77 ASN A O 1
ATOM 594 N N . LEU A 1 78 ? 16.952 4.161 6.983 1.00 57.69 78 LEU A N 1
ATOM 595 C CA . LEU A 1 78 ? 17.244 5.090 8.078 1.00 57.69 78 LEU A CA 1
ATOM 596 C C . LEU A 1 78 ? 16.154 6.158 8.244 1.00 57.69 78 LEU A C 1
ATOM 598 O O . LEU A 1 78 ? 16.160 6.878 9.242 1.00 57.69 78 LEU A O 1
ATOM 602 N N . TYR A 1 79 ? 15.230 6.271 7.286 1.00 62.38 79 TYR A N 1
ATOM 603 C CA . TYR A 1 79 ? 14.171 7.270 7.304 1.00 62.38 79 TYR A CA 1
ATOM 604 C C . TYR A 1 79 ? 12.847 6.652 7.758 1.00 62.38 79 TYR A C 1
ATOM 606 O O . TYR A 1 79 ? 12.431 5.589 7.294 1.00 62.38 79 TYR A O 1
ATOM 614 N N . SER A 1 80 ? 12.159 7.357 8.659 1.00 66.56 80 SER A N 1
ATOM 615 C CA . SER A 1 80 ? 10.794 7.021 9.086 1.00 66.56 80 SER A CA 1
ATOM 616 C C . SER A 1 80 ? 9.769 7.176 7.957 1.00 66.56 80 SER A C 1
ATOM 618 O O . SER A 1 80 ? 8.712 6.551 7.991 1.00 66.56 80 SER A O 1
ATOM 620 N N . GLU A 1 81 ? 10.096 7.989 6.952 1.00 75.38 81 GLU A N 1
ATOM 621 C CA . GLU A 1 81 ? 9.312 8.211 5.743 1.00 75.38 81 GLU A CA 1
ATOM 622 C C . GLU A 1 81 ? 10.126 7.764 4.524 1.00 75.38 81 GLU A C 1
ATOM 624 O O . GLU A 1 81 ? 11.262 8.200 4.339 1.00 75.38 81 GLU A O 1
ATOM 629 N N . ARG A 1 82 ? 9.535 6.916 3.679 1.00 85.69 82 ARG A N 1
ATOM 630 C CA . ARG A 1 82 ? 10.155 6.397 2.451 1.00 85.69 82 ARG A CA 1
ATOM 631 C C . ARG A 1 82 ? 9.437 6.930 1.225 1.00 85.69 82 ARG A C 1
ATOM 633 O O . ARG A 1 82 ? 8.237 7.210 1.270 1.00 85.69 82 ARG A O 1
ATOM 640 N N . HIS A 1 83 ? 10.152 7.076 0.113 1.00 87.38 83 HIS A N 1
ATOM 641 C CA . HIS A 1 83 ? 9.590 7.618 -1.127 1.00 87.38 83 HIS A CA 1
ATOM 642 C C . HIS A 1 83 ? 9.436 6.539 -2.199 1.00 87.38 83 HIS A C 1
ATOM 644 O O . HIS A 1 83 ? 10.395 5.897 -2.618 1.00 87.38 83 HIS A O 1
ATOM 650 N N . TYR A 1 84 ? 8.205 6.373 -2.676 1.00 87.62 84 TYR A N 1
ATOM 651 C CA . TYR A 1 84 ? 7.862 5.557 -3.835 1.00 87.62 84 TYR A CA 1
ATOM 652 C C . TYR A 1 84 ? 7.601 6.448 -5.048 1.00 87.62 84 TYR A C 1
ATOM 654 O O . TYR A 1 84 ? 6.858 7.429 -4.960 1.00 87.62 84 TYR A O 1
ATOM 662 N N . LEU A 1 85 ? 8.181 6.099 -6.195 1.00 86.25 85 LEU A N 1
ATOM 663 C CA . LEU A 1 85 ? 8.022 6.862 -7.427 1.00 86.25 85 LEU A CA 1
ATOM 664 C C . LEU A 1 85 ? 7.151 6.117 -8.430 1.00 86.25 85 LEU A C 1
ATOM 666 O O . LEU A 1 85 ? 7.285 4.915 -8.643 1.00 86.25 85 LEU A O 1
ATOM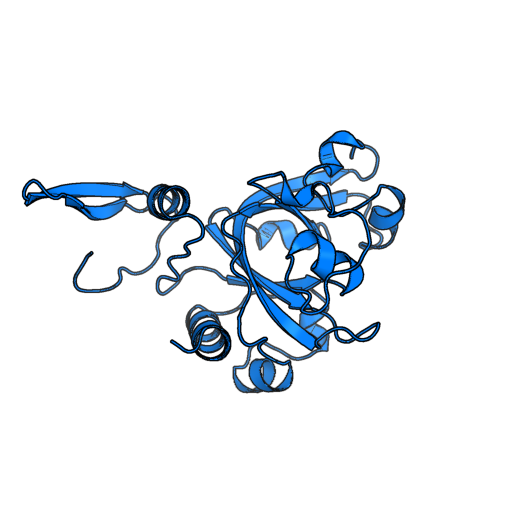 670 N N . SER A 1 86 ? 6.259 6.859 -9.077 1.00 87.12 86 SER A N 1
ATOM 671 C CA . SER A 1 86 ? 5.366 6.332 -10.105 1.00 87.12 86 SER A CA 1
ATOM 672 C C . SER A 1 86 ? 5.047 7.374 -11.179 1.00 87.12 86 SER A C 1
ATOM 674 O O . SER A 1 86 ? 5.453 8.536 -11.107 1.00 87.12 86 SER A O 1
ATOM 676 N N . ALA A 1 87 ? 4.343 6.951 -12.229 1.00 85.75 87 ALA A N 1
ATOM 677 C CA . ALA A 1 87 ? 3.977 7.826 -13.337 1.00 85.75 87 ALA A CA 1
ATOM 678 C C . ALA A 1 87 ? 3.011 8.938 -12.893 1.00 85.75 87 ALA A C 1
ATOM 680 O O . ALA A 1 87 ? 2.049 8.656 -12.194 1.00 85.75 87 ALA A O 1
ATOM 681 N N . LYS A 1 88 ? 3.165 10.160 -13.423 1.00 86.44 88 LYS A N 1
ATOM 682 C CA . LYS A 1 88 ? 2.335 11.355 -13.130 1.00 86.44 88 LYS A CA 1
ATOM 683 C C . LYS A 1 88 ? 0.827 11.100 -12.950 1.00 86.44 88 LYS A C 1
ATOM 685 O O . LYS A 1 88 ? 0.179 11.724 -12.112 1.00 86.44 88 LYS A O 1
ATOM 690 N N . LYS A 1 89 ? 0.251 10.193 -13.747 1.00 86.38 89 LYS A N 1
ATOM 691 C CA . LYS A 1 89 ? -1.183 9.849 -13.731 1.00 86.38 89 LYS A CA 1
ATOM 692 C C . LYS A 1 89 ? -1.676 9.225 -12.415 1.00 86.38 89 LYS A C 1
ATOM 694 O O . LYS A 1 89 ? -2.883 9.214 -12.181 1.00 86.38 89 LYS A O 1
ATOM 699 N N . THR A 1 90 ? -0.780 8.694 -11.583 1.00 88.06 90 THR A N 1
ATOM 700 C CA . THR A 1 90 ? -1.117 8.010 -10.326 1.00 88.06 90 THR A CA 1
ATOM 701 C C . THR A 1 90 ? -1.311 8.972 -9.158 1.00 88.06 90 THR A C 1
ATOM 703 O O . THR A 1 90 ? -1.881 8.559 -8.157 1.00 88.06 90 THR A O 1
ATOM 706 N N . LEU A 1 91 ? -0.921 10.251 -9.278 1.00 90.94 91 LEU A N 1
ATOM 707 C CA . LEU A 1 91 ? -1.004 11.240 -8.191 1.00 90.94 91 LEU A CA 1
ATOM 708 C C . LEU A 1 91 ? -2.365 11.248 -7.480 1.00 90.94 91 LEU A C 1
ATOM 710 O O . LEU A 1 91 ? -2.427 11.245 -6.257 1.00 90.94 91 LEU A O 1
ATOM 714 N N . LYS A 1 92 ? -3.459 11.201 -8.251 1.00 93.56 92 LYS A N 1
ATOM 715 C CA . LYS A 1 92 ? -4.834 11.217 -7.723 1.00 93.56 92 LYS A CA 1
ATOM 716 C C . LYS A 1 92 ? -5.192 10.006 -6.852 1.00 93.56 92 LYS A C 1
ATOM 718 O O . LYS A 1 92 ? -6.183 10.055 -6.137 1.00 93.56 92 LYS A O 1
ATOM 723 N N . LEU A 1 93 ? -4.429 8.918 -6.961 1.00 93.69 93 LEU A N 1
ATOM 724 C CA . LEU A 1 93 ? -4.626 7.680 -6.209 1.00 93.69 93 LEU A CA 1
ATOM 725 C C . LEU A 1 93 ? -3.876 7.695 -4.872 1.00 93.69 93 LEU A C 1
ATOM 727 O O . LEU A 1 93 ? -4.193 6.901 -3.998 1.00 93.69 93 LEU A O 1
ATOM 731 N N . PHE A 1 94 ? -2.904 8.594 -4.701 1.00 93.50 94 PHE A N 1
ATOM 732 C CA . PHE A 1 94 ? -2.066 8.682 -3.508 1.00 93.50 94 PHE A CA 1
ATOM 733 C C . PHE A 1 94 ? -2.444 9.898 -2.657 1.00 93.50 94 PHE A C 1
ATOM 735 O O . PHE A 1 94 ? -1.641 10.799 -2.417 1.00 93.50 94 PHE A O 1
ATOM 742 N N . THR A 1 95 ? -3.692 9.943 -2.194 1.00 93.06 95 THR A N 1
ATOM 743 C CA . THR A 1 95 ? -4.124 10.950 -1.216 1.00 93.06 95 THR A CA 1
ATOM 744 C C . THR A 1 95 ? -3.703 10.541 0.197 1.00 93.06 95 THR A C 1
ATOM 746 O O . THR A 1 95 ? -3.604 9.348 0.502 1.00 93.06 95 THR A O 1
ATOM 749 N N . ARG A 1 96 ? -3.453 11.527 1.071 1.00 93.62 96 ARG A N 1
ATOM 750 C CA . ARG A 1 96 ? -3.049 11.308 2.472 1.00 93.62 96 ARG A CA 1
ATOM 751 C C . ARG A 1 96 ? -3.992 10.315 3.158 1.00 93.62 96 ARG A C 1
ATOM 753 O O . ARG A 1 96 ? -5.206 10.502 3.151 1.00 93.62 96 ARG A O 1
ATOM 760 N N . GLY A 1 97 ? -3.418 9.273 3.754 1.00 92.50 97 GLY A N 1
ATOM 761 C CA . GLY A 1 97 ? -4.147 8.200 4.422 1.00 92.50 97 GLY A CA 1
ATOM 762 C C . GLY A 1 97 ? -4.493 6.989 3.588 1.00 92.50 97 GLY A C 1
ATOM 763 O O . GLY A 1 97 ? -4.911 5.989 4.174 1.00 92.50 97 GLY A O 1
ATOM 764 N N . THR A 1 98 ? -4.350 7.063 2.266 1.00 95.38 98 THR A N 1
ATOM 765 C CA . THR A 1 98 ? -4.591 5.911 1.398 1.00 95.38 98 THR A CA 1
ATOM 766 C C . THR A 1 98 ? -3.671 4.766 1.805 1.00 95.38 98 THR A C 1
ATOM 768 O O . THR A 1 98 ? -2.487 4.979 2.080 1.00 95.38 98 THR A O 1
ATOM 771 N N . ILE A 1 99 ? -4.226 3.559 1.856 1.00 96.56 99 ILE A N 1
ATOM 772 C CA . ILE A 1 99 ? -3.451 2.346 2.100 1.00 96.56 99 ILE A CA 1
ATOM 773 C C . ILE A 1 99 ? -2.801 1.908 0.788 1.00 96.56 99 ILE A C 1
ATOM 775 O O . ILE A 1 99 ? -3.472 1.766 -0.234 1.00 96.56 99 ILE A O 1
ATOM 779 N N . ILE A 1 100 ? -1.491 1.700 0.812 1.00 96.50 100 ILE A N 1
ATOM 780 C CA . ILE A 1 100 ? -0.722 1.216 -0.333 1.00 96.50 100 ILE A CA 1
ATOM 781 C C . ILE A 1 100 ? -0.404 -0.251 -0.094 1.00 96.50 100 ILE A C 1
ATOM 783 O O . ILE A 1 100 ? 0.188 -0.584 0.926 1.00 96.50 100 ILE A O 1
ATOM 787 N N . LEU A 1 101 ? -0.744 -1.113 -1.044 1.00 96.62 101 LEU A N 1
ATOM 788 C CA . LEU A 1 101 ? -0.263 -2.484 -1.104 1.00 96.62 101 LEU A CA 1
ATOM 789 C C . LEU A 1 101 ? 0.791 -2.580 -2.203 1.00 96.62 101 LEU A C 1
ATOM 791 O O . LEU A 1 101 ? 0.529 -2.238 -3.358 1.00 96.62 101 LEU A O 1
ATOM 795 N N . PHE A 1 102 ? 1.982 -3.051 -1.860 1.00 95.38 102 PHE A N 1
ATOM 796 C CA . PHE A 1 102 ? 3.064 -3.225 -2.821 1.00 95.38 102 PHE A CA 1
ATOM 797 C C . PHE A 1 102 ? 2.989 -4.612 -3.447 1.00 95.38 102 PHE A C 1
ATOM 799 O O . PHE A 1 102 ? 3.155 -5.616 -2.757 1.00 95.38 102 PHE A O 1
ATOM 806 N N . TYR A 1 103 ? 2.741 -4.656 -4.756 1.00 94.56 103 TYR A N 1
ATOM 807 C CA . TYR A 1 103 ? 2.783 -5.871 -5.563 1.00 94.56 103 TYR A CA 1
ATOM 808 C C . TYR A 1 103 ? 4.162 -6.014 -6.206 1.00 94.56 103 TYR A C 1
ATOM 810 O O . TYR A 1 103 ? 4.515 -5.248 -7.107 1.00 94.56 103 TYR A O 1
ATOM 818 N N . GLU A 1 104 ? 4.936 -6.997 -5.755 1.00 92.50 104 GLU A N 1
ATOM 819 C CA . GLU A 1 104 ? 6.210 -7.336 -6.374 1.00 92.50 104 GLU A CA 1
ATOM 820 C C . GLU A 1 104 ? 5.967 -8.071 -7.698 1.00 92.50 104 GLU A C 1
ATOM 822 O O . GLU A 1 104 ? 5.351 -9.138 -7.755 1.00 92.50 104 GLU A O 1
ATOM 827 N N . SER A 1 105 ? 6.463 -7.483 -8.785 1.00 87.06 105 SER A N 1
ATOM 828 C CA . SER A 1 105 ? 6.397 -8.054 -10.129 1.00 87.06 105 SER A CA 1
ATOM 829 C C . SER A 1 105 ? 7.127 -9.397 -10.199 1.00 87.06 105 SER A C 1
ATOM 831 O O . SER A 1 105 ? 8.257 -9.498 -9.750 1.00 87.06 105 SER A O 1
ATOM 833 N N . GLY A 1 106 ? 6.538 -10.392 -10.873 1.00 84.38 106 GLY A N 1
ATOM 834 C CA . GLY A 1 106 ? 7.180 -11.692 -11.131 1.00 84.38 106 GLY A CA 1
ATOM 835 C C . GLY A 1 106 ? 8.340 -11.673 -12.137 1.00 84.38 106 GLY A C 1
ATOM 836 O O . GLY A 1 106 ? 8.972 -12.700 -12.370 1.00 84.38 106 GLY A O 1
ATOM 837 N N . LYS A 1 107 ? 8.611 -10.526 -12.773 1.00 81.19 107 LYS A N 1
ATOM 838 C CA . LYS A 1 107 ? 9.813 -10.341 -13.605 1.00 81.19 107 LYS A CA 1
ATOM 839 C C . LYS A 1 107 ? 11.074 -10.442 -12.743 1.00 81.19 107 LYS A C 1
ATOM 841 O O . LYS A 1 107 ? 11.024 -10.123 -11.560 1.00 81.19 107 LYS A O 1
ATOM 846 N N . ASP A 1 108 ? 12.178 -10.881 -13.344 1.00 78.94 108 ASP A N 1
ATOM 847 C CA . ASP A 1 108 ? 13.488 -10.997 -12.685 1.00 78.94 108 ASP A CA 1
ATOM 848 C C . ASP A 1 108 ? 13.435 -11.804 -11.374 1.00 78.94 108 ASP A C 1
ATOM 850 O O . ASP A 1 108 ? 14.027 -11.440 -10.361 1.00 78.94 108 ASP A O 1
ATOM 854 N N . HIS A 1 109 ? 12.682 -12.910 -11.395 1.00 80.12 109 HIS A N 1
ATOM 855 C CA . HIS A 1 109 ? 12.466 -13.803 -10.251 1.00 80.12 109 HIS A CA 1
ATOM 856 C C . HIS A 1 109 ? 11.776 -13.152 -9.038 1.00 80.12 109 HIS A C 1
ATOM 858 O O . HIS A 1 109 ? 11.975 -13.609 -7.913 1.00 80.12 109 HIS A O 1
ATOM 864 N N . GLY A 1 110 ? 10.982 -12.093 -9.218 1.00 82.06 110 GLY A N 1
ATOM 865 C CA . GLY A 1 110 ? 10.154 -11.556 -8.133 1.00 82.06 110 GLY A CA 1
ATOM 866 C C . GLY A 1 110 ? 8.979 -12.463 -7.747 1.00 82.06 110 GLY A C 1
ATOM 867 O O . GLY A 1 110 ? 8.633 -13.416 -8.446 1.00 82.06 110 GLY A O 1
ATOM 868 N N . ALA A 1 111 ? 8.352 -12.159 -6.615 1.00 87.88 111 ALA A N 1
ATOM 869 C CA . ALA A 1 111 ? 7.373 -13.004 -5.940 1.00 87.88 111 ALA A CA 1
ATOM 870 C C . ALA A 1 111 ? 6.016 -13.111 -6.655 1.00 87.88 111 ALA A C 1
ATOM 872 O O . ALA A 1 111 ? 5.230 -13.998 -6.324 1.00 87.88 111 ALA A O 1
ATOM 873 N N . ALA A 1 112 ? 5.715 -12.217 -7.608 1.00 92.69 112 ALA A N 1
ATOM 874 C CA . ALA A 1 112 ? 4.397 -12.117 -8.248 1.00 92.69 112 ALA A CA 1
ATOM 875 C C . ALA A 1 112 ? 3.252 -12.052 -7.214 1.00 92.69 112 ALA A C 1
ATOM 877 O O . ALA A 1 112 ? 2.227 -12.732 -7.340 1.00 92.69 112 ALA A O 1
ATOM 878 N N . ALA A 1 113 ? 3.454 -11.259 -6.161 1.00 94.12 113 ALA A N 1
ATOM 879 C CA . ALA A 1 113 ? 2.620 -11.246 -4.967 1.00 94.12 113 ALA A CA 1
ATOM 880 C C . ALA A 1 113 ? 2.567 -9.855 -4.328 1.00 94.12 113 ALA A C 1
ATOM 882 O O . ALA A 1 113 ? 3.489 -9.055 -4.479 1.00 94.12 113 ALA A O 1
ATOM 883 N N . VAL A 1 114 ? 1.505 -9.575 -3.569 1.00 95.31 114 VAL A N 1
ATOM 884 C CA . VAL A 1 114 ? 1.537 -8.471 -2.603 1.00 95.31 114 VAL A CA 1
ATOM 885 C C . VAL A 1 114 ? 2.421 -8.886 -1.434 1.00 95.31 114 VAL A C 1
ATOM 887 O O . VAL A 1 114 ? 2.190 -9.928 -0.828 1.00 95.31 114 VAL A O 1
ATOM 890 N N . VAL A 1 115 ? 3.423 -8.068 -1.131 1.00 94.50 115 VAL A N 1
ATOM 891 C CA . VAL A 1 115 ? 4.497 -8.381 -0.170 1.00 94.50 115 VAL A CA 1
ATOM 892 C C . VAL A 1 115 ? 4.497 -7.462 1.048 1.00 94.50 115 VAL A C 1
ATOM 894 O O . VAL A 1 115 ? 5.025 -7.828 2.093 1.00 94.50 115 VAL A O 1
ATOM 897 N N . ALA A 1 116 ? 3.906 -6.272 0.940 1.00 94.69 116 ALA A N 1
ATOM 898 C CA . ALA A 1 116 ? 3.859 -5.310 2.032 1.00 94.69 116 ALA A CA 1
ATOM 899 C C . ALA A 1 116 ? 2.678 -4.347 1.897 1.00 94.69 116 ALA A C 1
ATOM 901 O O . ALA A 1 116 ? 2.135 -4.147 0.805 1.00 94.69 116 ALA A O 1
ATOM 902 N N . VAL A 1 117 ? 2.327 -3.718 3.015 1.00 95.62 117 VAL A N 1
ATOM 903 C CA . VAL A 1 117 ? 1.315 -2.669 3.121 1.00 95.62 117 VAL A CA 1
ATOM 904 C C . VAL A 1 117 ? 1.896 -1.443 3.828 1.00 95.62 117 VAL A C 1
ATOM 906 O O . VAL A 1 117 ? 2.743 -1.578 4.703 1.00 95.62 117 VAL A O 1
ATOM 909 N N . ALA A 1 118 ? 1.475 -0.244 3.437 1.00 95.19 118 ALA A N 1
ATOM 910 C CA . ALA A 1 118 ? 1.928 1.020 4.014 1.00 95.19 118 ALA A CA 1
ATOM 911 C C . ALA A 1 118 ? 0.835 2.097 3.940 1.00 95.19 118 ALA A C 1
ATOM 913 O O . ALA A 1 118 ? -0.234 1.882 3.359 1.00 95.19 118 ALA A O 1
ATOM 914 N N . ARG A 1 119 ? 1.117 3.285 4.481 1.00 94.94 119 ARG A N 1
ATOM 915 C CA . ARG A 1 119 ? 0.214 4.442 4.446 1.00 94.94 119 ARG A CA 1
ATOM 916 C C . ARG A 1 119 ? 0.831 5.629 3.722 1.00 94.94 119 ARG A C 1
ATOM 918 O O . ARG A 1 119 ? 1.959 6.015 3.995 1.00 94.94 119 ARG A O 1
ATOM 925 N N . VAL A 1 120 ? 0.055 6.264 2.843 1.00 95.06 120 VAL A N 1
ATOM 926 C CA . VAL A 1 120 ? 0.442 7.534 2.208 1.00 95.06 120 VAL A CA 1
ATOM 927 C C . VAL A 1 120 ? 0.433 8.673 3.230 1.00 95.06 120 VAL A C 1
ATOM 929 O O . VAL A 1 120 ? -0.616 8.986 3.795 1.00 95.06 120 VAL A O 1
ATOM 932 N N . GLN A 1 121 ? 1.551 9.383 3.353 1.00 92.44 121 GLN A N 1
ATOM 933 C CA . GLN A 1 121 ? 1.640 10.646 4.091 1.00 92.44 121 GLN A CA 1
ATOM 934 C C . GLN A 1 121 ? 1.334 11.841 3.190 1.00 92.44 121 GLN A C 1
ATOM 936 O O . GLN A 1 121 ? 0.540 12.716 3.541 1.00 92.44 121 GLN A O 1
ATOM 941 N N . ARG A 1 122 ? 1.931 11.860 1.997 1.00 91.12 122 ARG A N 1
ATOM 942 C CA . ARG A 1 122 ? 1.744 12.908 0.987 1.00 91.12 122 ARG A CA 1
ATOM 943 C C . ARG A 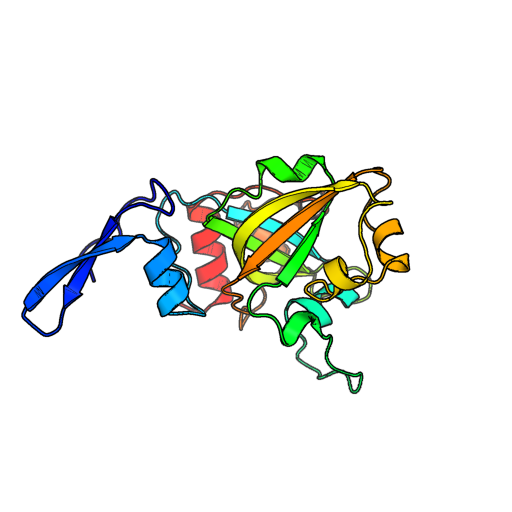1 122 ? 2.209 12.414 -0.378 1.00 91.12 122 ARG A C 1
ATOM 945 O O . ARG A 1 122 ? 3.105 11.579 -0.465 1.00 91.12 122 ARG A O 1
ATOM 952 N N . ALA A 1 123 ? 1.650 12.980 -1.440 1.00 91.88 123 ALA A N 1
ATOM 953 C CA . ALA A 1 123 ? 2.127 12.757 -2.798 1.00 91.88 123 ALA A CA 1
ATOM 954 C C . ALA A 1 123 ? 2.183 14.071 -3.576 1.00 91.88 123 ALA A C 1
ATOM 956 O O . ALA A 1 123 ? 1.340 14.950 -3.393 1.00 91.88 123 ALA A O 1
ATOM 957 N N . TYR A 1 124 ? 3.190 14.218 -4.430 1.00 88.50 124 TYR A N 1
ATOM 958 C CA . TYR A 1 124 ? 3.420 15.431 -5.211 1.00 88.50 124 TYR A CA 1
ATOM 959 C C . TYR A 1 124 ? 4.134 15.109 -6.523 1.00 88.50 124 TYR A C 1
ATOM 961 O O . TYR A 1 124 ? 4.756 14.057 -6.677 1.00 88.50 124 TYR A O 1
ATOM 969 N N . LEU A 1 125 ? 4.017 16.014 -7.495 1.00 87.38 125 LEU A N 1
ATOM 970 C CA . LEU A 1 125 ? 4.754 15.911 -8.750 1.00 87.38 125 LEU A CA 1
ATOM 971 C C . LEU A 1 125 ? 6.121 16.563 -8.609 1.00 87.38 125 LEU A C 1
ATOM 973 O O . LEU A 1 125 ? 6.244 17.663 -8.064 1.00 87.38 125 LEU A O 1
ATOM 977 N N . ARG A 1 126 ? 7.132 15.907 -9.169 1.00 81.69 126 ARG A N 1
ATOM 978 C CA . ARG A 1 126 ? 8.445 16.501 -9.395 1.00 81.69 126 ARG A CA 1
ATOM 979 C C . ARG A 1 126 ? 8.841 16.368 -10.864 1.00 81.69 126 ARG A C 1
ATOM 981 O O . ARG A 1 126 ? 8.702 15.274 -11.417 1.00 81.69 126 ARG A O 1
ATOM 988 N N . PRO A 1 127 ? 9.308 17.457 -11.498 1.00 77.00 127 PRO A N 1
ATOM 989 C CA . PRO A 1 127 ? 10.003 17.384 -12.778 1.00 77.00 127 PRO A CA 1
ATOM 990 C C . PRO A 1 127 ? 11.277 16.547 -12.642 1.00 77.00 127 PRO A C 1
ATOM 992 O O . PRO A 1 127 ? 11.977 16.675 -11.643 1.00 77.00 127 PRO A O 1
ATOM 995 N N . GLU A 1 128 ? 11.596 15.728 -13.640 1.00 67.25 128 GLU A N 1
ATOM 996 C CA . GLU A 1 128 ? 12.741 14.806 -13.617 1.00 67.25 128 GLU A CA 1
ATOM 997 C C . GLU A 1 128 ? 14.083 15.542 -13.452 1.00 67.25 128 GLU A C 1
ATOM 999 O O . GLU A 1 128 ? 14.932 15.102 -12.687 1.00 67.25 128 GLU A O 1
ATOM 1004 N N . GLY A 1 129 ? 14.228 16.726 -14.059 1.00 62.47 129 GLY A N 1
ATOM 1005 C CA . GLY A 1 129 ? 15.419 17.578 -13.924 1.00 62.47 129 GLY A CA 1
ATOM 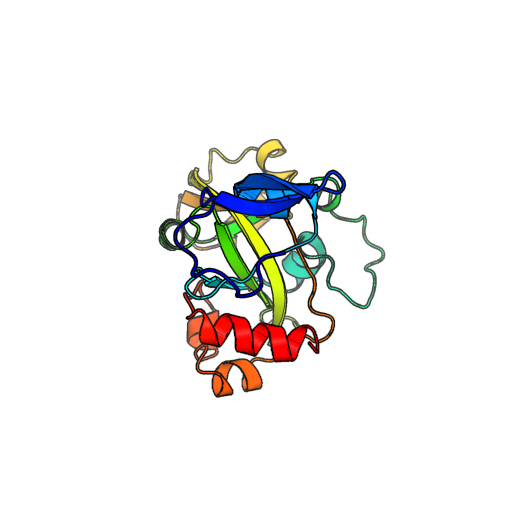1006 C C . GLY A 1 129 ? 15.521 18.385 -12.621 1.00 62.47 129 GLY A C 1
ATOM 1007 O O . GLY A 1 129 ? 16.491 19.112 -12.445 1.00 62.47 129 GLY A O 1
ATOM 1008 N N . ALA A 1 130 ? 14.529 18.293 -11.729 1.00 58.03 130 ALA A N 1
ATOM 1009 C CA . ALA A 1 130 ? 14.502 18.989 -10.437 1.00 58.03 130 ALA A CA 1
ATOM 1010 C C . ALA A 1 130 ? 14.581 18.024 -9.239 1.00 58.03 130 ALA A C 1
ATOM 1012 O O . ALA A 1 130 ? 14.370 18.447 -8.105 1.00 58.03 130 ALA A O 1
ATOM 1013 N N . ILE A 1 131 ? 14.819 16.731 -9.487 1.00 62.97 131 ILE A N 1
ATOM 1014 C CA . ILE A 1 131 ? 15.035 15.729 -8.441 1.00 62.97 131 ILE A CA 1
ATOM 1015 C C . ILE A 1 131 ? 16.527 15.741 -8.104 1.00 62.97 131 ILE A C 1
ATOM 1017 O O . ILE A 1 131 ? 17.340 15.219 -8.867 1.00 62.97 131 ILE A O 1
ATOM 1021 N N . ASP A 1 132 ? 16.886 16.363 -6.982 1.00 59.16 132 ASP A N 1
ATOM 1022 C CA . ASP A 1 132 ? 18.272 16.378 -6.513 1.00 59.16 132 ASP A CA 1
ATOM 1023 C C . ASP A 1 132 ? 18.634 15.056 -5.805 1.00 59.16 132 ASP A C 1
ATOM 1025 O O . ASP A 1 132 ? 17.765 14.306 -5.354 1.00 59.16 132 ASP A O 1
ATOM 1029 N N . ARG A 1 133 ? 19.929 14.744 -5.683 1.00 56.16 133 ARG A N 1
ATOM 1030 C CA . ARG A 1 133 ? 20.407 13.508 -5.031 1.00 56.16 133 ARG A CA 1
ATOM 1031 C C . ARG A 1 133 ? 19.973 13.397 -3.566 1.00 56.16 133 ARG A C 1
ATOM 1033 O O . ARG A 1 133 ? 19.745 12.291 -3.095 1.00 56.16 133 ARG A O 1
ATOM 1040 N N . THR A 1 134 ? 19.828 14.520 -2.871 1.00 57.19 134 THR A N 1
ATOM 1041 C CA . THR A 1 134 ? 19.360 14.590 -1.475 1.00 57.19 134 THR A CA 1
ATOM 1042 C C . THR A 1 134 ? 17.858 14.333 -1.339 1.00 57.19 134 THR A C 1
ATOM 1044 O O . THR A 1 134 ? 17.425 13.736 -0.356 1.00 57.19 134 THR A O 1
ATOM 1047 N N . ASP A 1 135 ? 17.059 14.695 -2.349 1.00 55.59 135 ASP A N 1
ATOM 1048 C CA . ASP A 1 135 ? 15.628 14.357 -2.417 1.00 55.59 135 ASP A CA 1
ATOM 1049 C C . ASP A 1 135 ? 15.402 12.848 -2.633 1.00 55.59 135 ASP A C 1
ATOM 1051 O O . ASP A 1 135 ? 14.306 12.338 -2.395 1.00 55.59 135 ASP A O 1
ATOM 1055 N N . LEU A 1 136 ? 16.436 12.130 -3.083 1.00 61.12 136 LEU A N 1
ATOM 1056 C CA . LEU A 1 136 ? 16.430 10.687 -3.303 1.00 61.12 136 LEU A CA 1
ATOM 1057 C C . LEU A 1 136 ? 16.953 9.885 -2.110 1.00 61.12 136 LEU A C 1
ATOM 1059 O O . LEU A 1 136 ? 16.794 8.673 -2.129 1.00 61.12 136 LEU A O 1
ATOM 1063 N N . ASP A 1 137 ? 17.529 10.500 -1.073 1.00 61.28 137 ASP A N 1
ATOM 1064 C CA . ASP A 1 137 ? 18.035 9.755 0.092 1.00 61.28 137 ASP A CA 1
ATOM 1065 C C . ASP A 1 137 ? 16.936 8.942 0.832 1.00 61.28 137 ASP A C 1
ATOM 1067 O O . ASP A 1 137 ? 17.217 7.811 1.246 1.00 61.28 137 ASP A O 1
ATOM 1071 N N . PRO A 1 138 ? 15.677 9.430 0.959 1.00 57.62 138 PRO A N 1
ATOM 1072 C CA . PRO A 1 138 ? 14.542 8.637 1.459 1.00 57.62 138 PRO A CA 1
ATOM 1073 C C . PRO A 1 138 ? 13.937 7.692 0.404 1.00 57.62 138 PRO A C 1
ATOM 1075 O O . PRO A 1 138 ? 13.045 6.893 0.703 1.00 57.62 138 PRO A O 1
ATOM 1078 N N . SER A 1 139 ? 14.375 7.808 -0.849 1.00 57.50 139 SER A N 1
ATOM 1079 C CA . SER A 1 139 ? 14.042 6.907 -1.947 1.00 57.50 139 SER A CA 1
ATOM 1080 C C . SER A 1 139 ? 15.117 5.825 -2.059 1.00 57.50 139 SER A C 1
ATOM 1082 O O . SER A 1 139 ? 16.251 5.962 -1.616 1.00 57.50 139 SER A O 1
ATOM 1084 N N . VAL A 1 140 ? 14.771 4.706 -2.677 1.00 55.66 140 VAL A N 1
ATOM 1085 C CA . VAL A 1 140 ? 15.758 3.677 -3.051 1.00 55.66 140 VAL A CA 1
ATOM 1086 C C . VAL A 1 140 ? 16.422 3.996 -4.392 1.00 55.66 140 VAL A C 1
ATOM 1088 O O . VAL A 1 140 ? 17.374 3.340 -4.808 1.00 55.66 140 VAL A O 1
ATOM 1091 N N . LEU A 1 141 ? 15.907 4.993 -5.107 1.00 56.47 141 LEU A N 1
ATOM 1092 C CA . LEU A 1 141 ? 16.265 5.232 -6.495 1.00 56.47 141 LEU A CA 1
ATOM 1093 C C . LEU A 1 141 ? 17.502 6.114 -6.626 1.00 56.47 141 LEU A C 1
ATOM 1095 O O . LEU A 1 141 ? 17.593 7.177 -6.023 1.00 56.47 141 LEU A O 1
ATOM 1099 N N . SER A 1 142 ? 18.415 5.706 -7.505 1.00 56.81 142 SER A N 1
ATOM 1100 C CA . SER A 1 142 ? 19.448 6.586 -8.050 1.00 56.81 142 SER A CA 1
ATOM 1101 C C . SER A 1 142 ? 18.899 7.406 -9.226 1.00 56.81 142 SER A C 1
ATOM 1103 O O . SER A 1 142 ? 17.915 7.017 -9.864 1.00 56.81 142 SER A O 1
ATOM 1105 N N . ALA A 1 143 ? 19.569 8.515 -9.564 1.00 53.56 143 ALA A N 1
ATOM 1106 C CA . ALA A 1 143 ? 19.216 9.351 -10.717 1.00 53.56 143 ALA A CA 1
ATOM 1107 C C . ALA A 1 143 ? 19.167 8.571 -12.049 1.00 53.56 143 ALA A C 1
ATOM 1109 O O . ALA A 1 143 ? 18.326 8.835 -12.900 1.00 53.56 143 ALA A O 1
ATOM 1110 N N . GLU A 1 144 ? 20.017 7.554 -12.201 1.00 51.03 144 GLU A N 1
ATOM 1111 C CA . GLU A 1 144 ? 20.057 6.666 -13.372 1.00 51.03 144 GLU A CA 1
ATOM 1112 C C . GLU A 1 144 ? 18.792 5.806 -13.479 1.00 51.03 144 GLU A C 1
ATOM 1114 O O . GLU A 1 144 ? 18.296 5.528 -14.572 1.00 51.03 144 GLU A O 1
ATOM 1119 N N . THR A 1 145 ? 18.212 5.447 -12.335 1.00 56.97 145 THR A N 1
ATOM 1120 C CA . THR A 1 145 ? 17.069 4.541 -12.268 1.00 56.97 145 THR A CA 1
ATOM 1121 C C . THR A 1 145 ? 15.725 5.250 -12.450 1.00 56.97 145 THR A C 1
ATOM 1123 O O . THR A 1 145 ? 14.745 4.621 -12.852 1.00 56.97 145 THR A O 1
ATOM 1126 N N . LEU A 1 146 ? 15.674 6.573 -12.257 1.00 58.66 146 LEU A N 1
ATOM 1127 C CA . LEU A 1 146 ? 14.506 7.415 -12.562 1.00 58.66 146 LEU A CA 1
ATOM 1128 C C . LEU A 1 146 ? 14.054 7.288 -14.023 1.00 58.66 146 LEU A C 1
ATOM 1130 O O . LEU A 1 146 ? 12.849 7.236 -14.286 1.00 58.66 146 LEU A O 1
ATOM 1134 N N . SER A 1 147 ? 15.016 7.153 -14.942 1.00 56.28 147 SER A N 1
ATOM 1135 C CA . SER A 1 147 ? 14.776 7.003 -16.384 1.00 56.28 147 SER A CA 1
ATOM 1136 C C . SER A 1 147 ? 14.009 5.720 -16.740 1.00 56.28 147 SER A C 1
ATOM 1138 O O . SER A 1 147 ? 13.318 5.654 -17.757 1.00 56.28 147 SER A O 1
ATOM 1140 N N . THR A 1 148 ? 14.065 4.703 -15.870 1.00 59.50 148 THR A N 1
ATOM 1141 C CA . THR A 1 148 ? 13.359 3.424 -16.057 1.00 59.50 148 THR A CA 1
ATOM 1142 C C . THR A 1 148 ? 11.884 3.496 -15.642 1.00 59.50 148 THR A C 1
ATOM 1144 O O . THR A 1 148 ? 11.072 2.662 -16.054 1.00 59.50 148 THR A O 1
ATOM 1147 N N . ILE A 1 149 ? 11.494 4.523 -14.875 1.00 59.75 149 ILE A N 1
ATOM 1148 C CA . ILE A 1 149 ? 10.139 4.699 -14.337 1.00 59.75 149 ILE A CA 1
ATOM 1149 C C . ILE A 1 149 ? 9.318 5.586 -15.284 1.00 59.75 149 ILE A C 1
ATOM 1151 O O . ILE A 1 149 ? 8.990 6.740 -15.000 1.00 59.75 149 ILE A O 1
ATOM 1155 N N . GLY A 1 150 ? 8.955 5.015 -16.435 1.00 55.62 150 GLY A N 1
ATOM 1156 C CA . GLY A 1 150 ? 8.101 5.644 -17.450 1.00 55.62 150 GLY A CA 1
ATOM 1157 C C . GLY A 1 150 ? 8.740 6.842 -18.168 1.00 55.62 150 GLY A C 1
ATOM 1158 O O . GLY A 1 150 ? 9.637 7.494 -17.657 1.00 55.62 150 GLY A O 1
ATOM 1159 N N . GLN A 1 151 ? 8.235 7.190 -19.352 1.00 60.38 151 GLN A N 1
ATOM 1160 C CA . GLN A 1 151 ? 8.827 8.226 -20.224 1.00 60.38 151 GLN A CA 1
ATOM 1161 C C . GLN A 1 151 ? 8.399 9.673 -19.892 1.00 60.38 151 GLN A C 1
ATOM 1163 O O . GLN A 1 151 ? 8.619 10.587 -20.675 1.00 60.38 151 GLN A O 1
ATOM 1168 N N . SER A 1 152 ? 7.707 9.893 -18.771 1.00 60.91 152 SER A N 1
ATOM 1169 C CA . SER A 1 152 ? 7.132 11.204 -18.430 1.00 60.91 152 SER A CA 1
ATOM 1170 C C . SER A 1 152 ? 8.171 12.126 -17.793 1.00 60.91 152 SER A C 1
ATOM 1172 O O . SER A 1 152 ? 8.769 11.729 -16.795 1.00 60.91 152 SER A O 1
ATOM 1174 N N . GLU A 1 153 ? 8.260 13.372 -18.276 1.00 68.44 153 GLU A N 1
ATOM 1175 C CA . GLU A 1 153 ? 9.124 14.456 -17.756 1.00 68.44 153 GLU A CA 1
ATOM 1176 C C . GLU A 1 153 ? 8.841 14.835 -16.293 1.00 68.44 153 GLU A C 1
ATOM 1178 O O . GLU A 1 153 ? 9.602 15.558 -15.654 1.00 68.44 153 GLU A O 1
ATOM 1183 N N . SER A 1 154 ? 7.708 14.393 -15.747 1.00 76.38 154 SER A N 1
ATOM 1184 C CA . SER A 1 154 ? 7.388 14.520 -14.325 1.00 76.38 154 SER A CA 1
ATOM 1185 C C . SER A 1 154 ? 6.993 13.172 -13.739 1.00 76.38 154 SER A C 1
ATOM 1187 O O . SER A 1 154 ? 6.225 12.420 -14.356 1.00 76.38 154 SER A O 1
ATOM 1189 N N . LYS A 1 155 ? 7.457 12.903 -12.518 1.00 82.88 155 LYS A N 1
ATOM 1190 C CA . LYS A 1 155 ? 7.110 11.715 -11.732 1.00 82.88 155 LYS A CA 1
ATOM 1191 C C . LYS A 1 155 ? 6.261 12.103 -10.525 1.00 82.88 155 LYS A C 1
ATOM 1193 O O . LYS A 1 155 ? 6.371 13.209 -9.996 1.00 82.88 155 LYS A O 1
ATOM 1198 N N . THR A 1 156 ? 5.416 11.181 -10.088 1.00 86.62 156 THR A N 1
ATOM 1199 C CA . THR A 1 156 ? 4.728 11.263 -8.801 1.00 86.62 156 THR A CA 1
ATOM 1200 C C . THR A 1 156 ? 5.636 10.670 -7.737 1.00 86.62 156 THR A C 1
ATOM 1202 O O . THR A 1 156 ? 5.945 9.482 -7.801 1.00 86.62 156 THR A O 1
ATOM 1205 N N . ILE A 1 157 ? 6.026 11.482 -6.757 1.00 88.00 157 ILE A N 1
ATOM 1206 C CA . ILE A 1 157 ? 6.689 11.028 -5.535 1.00 88.00 157 ILE A CA 1
ATOM 1207 C C . ILE A 1 157 ? 5.611 10.835 -4.474 1.00 88.00 157 ILE A C 1
ATOM 1209 O O . ILE A 1 157 ? 4.846 11.756 -4.190 1.00 88.00 157 ILE A O 1
ATOM 1213 N N . THR A 1 158 ? 5.545 9.634 -3.911 1.00 91.31 158 THR A N 1
ATOM 1214 C CA . THR A 1 158 ? 4.648 9.267 -2.816 1.00 91.31 158 THR A CA 1
ATOM 1215 C C . THR A 1 158 ? 5.483 8.989 -1.584 1.00 91.31 158 THR A C 1
ATOM 1217 O O . THR A 1 158 ? 6.204 7.997 -1.530 1.00 91.31 158 THR A O 1
ATOM 1220 N N . ALA A 1 159 ? 5.376 9.868 -0.601 1.00 90.88 159 ALA A N 1
ATOM 1221 C CA . ALA A 1 159 ? 5.933 9.657 0.718 1.00 90.88 159 ALA A CA 1
ATOM 1222 C C . ALA A 1 159 ? 4.990 8.775 1.538 1.00 90.88 159 ALA A C 1
ATOM 1224 O O . ALA A 1 159 ? 3.792 9.070 1.637 1.00 90.88 159 ALA A O 1
ATOM 1225 N N . PHE A 1 160 ? 5.525 7.703 2.112 1.00 92.75 160 PHE A N 1
ATOM 1226 C CA . PHE A 1 160 ? 4.763 6.742 2.895 1.00 92.75 160 PHE A CA 1
ATOM 1227 C C . PHE A 1 160 ? 5.478 6.359 4.192 1.00 92.75 160 PHE A C 1
ATOM 1229 O O . PHE A 1 160 ? 6.704 6.421 4.287 1.00 92.75 160 PHE A O 1
ATOM 1236 N N . ASP A 1 161 ? 4.686 5.950 5.178 1.00 90.81 161 ASP A N 1
ATOM 1237 C CA . ASP A 1 161 ? 5.128 5.441 6.475 1.00 90.81 161 ASP A CA 1
ATOM 1238 C C . ASP A 1 161 ? 4.350 4.169 6.857 1.00 90.81 161 ASP A C 1
ATOM 1240 O O . ASP A 1 161 ? 3.600 3.612 6.045 1.00 90.81 161 ASP A O 1
ATOM 1244 N N . ASN A 1 162 ? 4.556 3.694 8.091 1.00 90.62 162 ASN A N 1
ATOM 1245 C CA . ASN A 1 162 ? 3.845 2.552 8.675 1.00 90.62 162 ASN A CA 1
ATOM 1246 C C . ASN A 1 162 ? 3.879 1.305 7.781 1.00 90.62 162 ASN A C 1
ATOM 1248 O O . ASN A 1 162 ? 2.863 0.647 7.552 1.00 90.62 162 ASN A O 1
ATOM 1252 N N . LEU A 1 163 ? 5.067 1.004 7.260 1.00 91.31 163 LEU A N 1
ATOM 1253 C CA . LEU A 1 163 ? 5.311 -0.180 6.455 1.00 91.31 163 LEU A CA 1
ATOM 1254 C C . LEU A 1 163 ? 5.179 -1.446 7.314 1.00 91.31 163 LEU A C 1
ATOM 1256 O O . LEU A 1 163 ? 5.866 -1.597 8.322 1.00 91.31 163 LEU A O 1
ATOM 1260 N N . ILE A 1 164 ? 4.336 -2.371 6.869 1.00 91.81 164 ILE A N 1
ATOM 1261 C CA . ILE A 1 164 ? 4.162 -3.705 7.437 1.00 91.81 164 ILE A CA 1
ATOM 1262 C C . ILE A 1 164 ? 4.418 -4.710 6.312 1.00 91.81 164 ILE A C 1
ATOM 1264 O O . ILE A 1 164 ? 3.702 -4.732 5.308 1.00 91.81 164 ILE A O 1
ATOM 1268 N N . THR A 1 165 ? 5.450 -5.537 6.459 1.00 92.31 165 THR A N 1
ATOM 1269 C CA . THR A 1 165 ? 5.701 -6.660 5.551 1.00 92.31 165 THR A CA 1
ATOM 1270 C C . THR A 1 165 ? 4.695 -7.772 5.824 1.00 92.31 165 THR A C 1
ATOM 1272 O O . THR A 1 165 ? 4.375 -8.073 6.975 1.00 92.31 165 THR A O 1
ATOM 1275 N N . LEU A 1 166 ? 4.153 -8.373 4.765 1.00 92.44 166 LEU A N 1
ATOM 1276 C CA . LEU A 1 166 ? 3.226 -9.486 4.917 1.00 92.44 166 LEU A CA 1
ATOM 1277 C C . LEU A 1 166 ? 4.026 -10.759 5.216 1.00 92.44 166 LEU A C 1
ATOM 1279 O O . LEU A 1 166 ? 4.848 -11.149 4.383 1.00 92.44 166 LEU A O 1
ATOM 1283 N N . PRO A 1 167 ? 3.784 -11.440 6.352 1.00 91.25 167 PRO A N 1
ATOM 1284 C CA . PRO A 1 167 ? 4.468 -12.692 6.666 1.00 91.25 167 PRO A CA 1
ATOM 1285 C C . PRO A 1 167 ? 4.177 -13.773 5.618 1.00 91.25 167 PRO A C 1
ATOM 1287 O O . PRO A 1 167 ? 5.036 -14.606 5.331 1.00 91.25 167 PRO A O 1
ATOM 1290 N N . LYS A 1 168 ? 2.990 -13.732 5.000 1.00 93.69 168 LYS A N 1
ATOM 1291 C CA . LYS A 1 168 ? 2.632 -14.555 3.847 1.00 93.69 168 LYS A CA 1
AT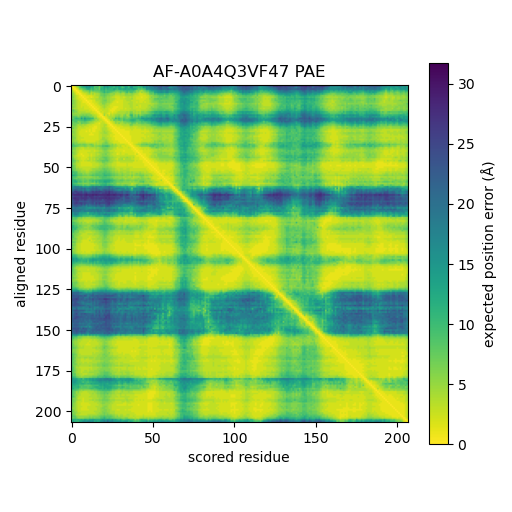OM 1292 C C . LYS A 1 168 ? 2.329 -13.651 2.646 1.00 93.69 168 LYS A C 1
ATOM 1294 O O . LYS A 1 168 ? 1.238 -13.087 2.578 1.00 93.69 168 LYS A O 1
ATOM 1299 N N . PRO A 1 169 ? 3.249 -13.510 1.675 1.00 94.06 169 PRO A N 1
ATOM 1300 C CA . PRO A 1 169 ? 2.954 -12.786 0.447 1.00 94.06 169 PRO A CA 1
ATOM 1301 C C . PRO A 1 169 ? 1.699 -13.335 -0.240 1.00 94.06 169 PRO A C 1
ATOM 1303 O O . PRO A 1 169 ? 1.516 -14.550 -0.338 1.00 94.06 169 PRO A O 1
ATOM 1306 N N . VAL A 1 170 ? 0.829 -12.448 -0.722 1.00 95.69 170 VAL A N 1
ATOM 1307 C CA . VAL A 1 170 ? -0.453 -12.826 -1.333 1.00 95.69 170 VAL A CA 1
ATOM 1308 C C . VAL A 1 170 ? -0.277 -12.929 -2.851 1.00 95.69 170 VAL A C 1
ATOM 1310 O O . VAL A 1 170 ? -0.151 -11.896 -3.515 1.00 95.69 170 VAL A O 1
ATOM 1313 N N . PRO A 1 171 ? -0.241 -14.145 -3.429 1.00 94.81 171 PRO A N 1
ATOM 1314 C CA . PRO A 1 171 ? 0.140 -14.347 -4.823 1.00 94.81 171 PRO A CA 1
ATOM 1315 C C . PRO A 1 171 ? -0.930 -13.849 -5.794 1.00 94.81 171 PRO A C 1
ATOM 1317 O O . PRO A 1 171 ? -2.120 -13.810 -5.471 1.00 94.81 171 PRO A O 1
ATOM 1320 N N . LEU A 1 172 ? -0.517 -13.564 -7.031 1.00 94.06 172 LEU A N 1
ATOM 1321 C CA . LEU A 1 172 ? -1.392 -13.140 -8.127 1.00 94.06 172 LEU A CA 1
ATOM 1322 C C . LEU A 1 172 ? -2.650 -14.011 -8.277 1.00 94.06 172 LEU A C 1
ATOM 1324 O O . LEU A 1 172 ? -3.736 -13.473 -8.474 1.00 94.06 172 LEU A O 1
ATOM 1328 N N . ALA A 1 173 ? -2.526 -15.335 -8.158 1.00 93.25 173 ALA A N 1
ATOM 1329 C CA . ALA A 1 173 ? -3.666 -16.249 -8.258 1.00 93.25 173 ALA A CA 1
ATOM 1330 C C . ALA A 1 173 ? -4.731 -15.970 -7.177 1.00 93.25 173 ALA A C 1
ATOM 1332 O O . ALA A 1 173 ? -5.931 -15.976 -7.457 1.00 93.25 173 ALA A O 1
ATOM 1333 N N . THR A 1 174 ? -4.299 -15.655 -5.953 1.00 94.44 174 THR A N 1
ATOM 1334 C CA . THR A 1 174 ? -5.196 -15.240 -4.869 1.00 94.44 174 THR A CA 1
ATOM 1335 C C . THR A 1 174 ? -5.800 -13.871 -5.155 1.00 94.44 174 THR A C 1
ATOM 1337 O O . THR A 1 174 ? -7.011 -13.719 -5.047 1.00 94.44 174 THR A O 1
ATOM 1340 N N . LEU A 1 175 ? -5.004 -12.895 -5.601 1.00 94.31 175 LEU A N 1
ATOM 1341 C CA . LEU A 1 175 ? -5.510 -11.560 -5.956 1.00 94.31 175 LEU A CA 1
ATOM 1342 C C . LEU A 1 175 ? -6.591 -11.627 -7.045 1.00 94.31 175 LEU A C 1
ATOM 1344 O O . LEU A 1 175 ? -7.611 -10.946 -6.950 1.00 94.31 175 LEU A O 1
ATOM 1348 N N . GLN A 1 176 ? -6.408 -12.489 -8.047 1.00 93.56 176 GLN A N 1
ATOM 1349 C CA . GLN A 1 176 ? -7.396 -12.734 -9.098 1.00 93.56 176 GLN A CA 1
ATOM 1350 C C . GLN A 1 176 ? -8.689 -13.332 -8.538 1.00 93.56 176 GLN A C 1
ATOM 1352 O O . GLN A 1 176 ? -9.773 -12.863 -8.883 1.00 93.56 176 GLN A O 1
ATOM 1357 N N . ARG A 1 177 ? -8.585 -14.324 -7.643 1.00 94.19 177 ARG A N 1
ATOM 1358 C CA . ARG A 1 177 ? -9.738 -14.921 -6.949 1.00 94.19 177 ARG A CA 1
ATOM 1359 C C . ARG A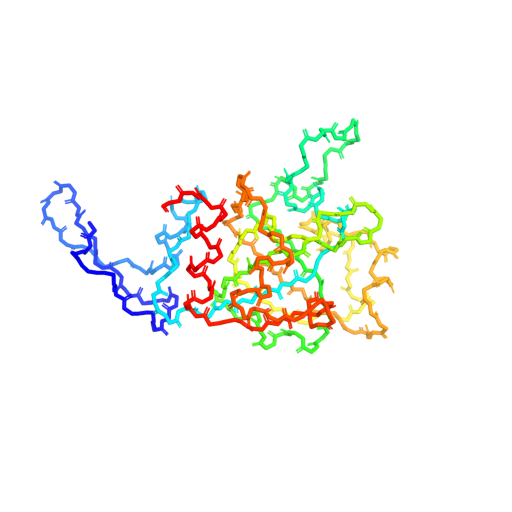 1 177 ? -10.500 -13.895 -6.106 1.00 94.19 177 ARG A C 1
ATOM 1361 O O . ARG A 1 177 ? -11.722 -13.947 -6.058 1.00 94.19 177 ARG A O 1
ATOM 1368 N N . LEU A 1 178 ? -9.794 -12.947 -5.491 1.00 92.50 178 LEU A N 1
ATOM 1369 C CA . LEU A 1 178 ? -10.370 -11.838 -4.721 1.00 92.50 178 LEU A CA 1
ATOM 1370 C C . LEU A 1 178 ? -10.882 -10.681 -5.606 1.00 92.50 178 LEU A C 1
ATOM 1372 O O . LEU A 1 178 ? -11.305 -9.642 -5.101 1.00 92.50 178 LEU A O 1
ATOM 1376 N N . GLY A 1 179 ? -10.817 -10.812 -6.934 1.00 92.00 179 GLY A N 1
ATOM 1377 C CA . GLY A 1 179 ? -11.276 -9.785 -7.869 1.00 92.00 179 GLY A CA 1
ATOM 1378 C C . GLY A 1 179 ? -10.398 -8.529 -7.917 1.00 92.00 179 GLY A C 1
ATOM 1379 O O . GLY A 1 179 ? -10.823 -7.516 -8.464 1.00 92.00 179 GLY A O 1
ATOM 1380 N N . CYS A 1 180 ? -9.171 -8.574 -7.391 1.00 88.56 180 CYS A N 1
ATOM 1381 C CA . CYS A 1 180 ? -8.238 -7.438 -7.324 1.00 88.56 180 CYS A CA 1
ATOM 1382 C C . CYS A 1 180 ? -7.520 -7.153 -8.660 1.00 88.56 180 CYS A C 1
ATOM 1384 O O . CYS A 1 180 ? -6.523 -6.434 -8.708 1.00 88.56 180 CYS A O 1
ATOM 1386 N N . GLY A 1 181 ? -8.030 -7.725 -9.752 1.00 80.25 181 GLY A N 1
ATOM 1387 C CA . GLY A 1 181 ? -7.558 -7.509 -11.112 1.00 80.25 181 GLY A CA 1
ATOM 1388 C C . GLY A 1 181 ? -6.693 -8.632 -11.689 1.00 80.25 181 GLY A C 1
ATOM 1389 O O . GLY A 1 181 ? -6.376 -9.631 -11.046 1.00 80.25 181 GLY A O 1
ATOM 1390 N N . LYS A 1 182 ? -6.343 -8.476 -12.969 1.00 80.31 182 LYS A N 1
ATOM 1391 C CA . LYS A 1 182 ? -5.450 -9.372 -13.723 1.00 80.31 182 LYS A CA 1
ATOM 1392 C C . LYS A 1 182 ? -4.006 -8.866 -13.662 1.00 80.31 182 LYS A C 1
ATOM 1394 O O . LYS A 1 182 ? -3.771 -7.685 -13.424 1.00 80.31 182 LYS A O 1
ATOM 1399 N N . ALA A 1 183 ? -3.041 -9.724 -14.002 1.00 76.62 183 ALA A N 1
ATOM 1400 C CA . ALA A 1 183 ? -1.623 -9.350 -14.083 1.00 76.62 183 ALA A CA 1
ATOM 1401 C C . ALA A 1 183 ? -1.382 -8.065 -14.897 1.00 76.62 183 ALA A C 1
ATOM 1403 O O . ALA A 1 183 ? -0.578 -7.227 -14.509 1.00 76.62 183 ALA A O 1
ATOM 1404 N N . THR A 1 184 ? -2.124 -7.880 -15.994 1.00 78.94 184 THR A N 1
ATOM 1405 C CA . THR A 1 184 ? -2.033 -6.706 -16.875 1.00 78.94 184 THR A CA 1
ATOM 1406 C C . THR A 1 184 ? -2.545 -5.411 -16.249 1.00 78.94 184 THR A C 1
ATOM 1408 O O . THR A 1 184 ? -2.195 -4.343 -16.730 1.00 78.94 184 THR A O 1
ATOM 1411 N N . GLN A 1 185 ? -3.367 -5.475 -15.201 1.00 79.69 185 GLN A N 1
ATOM 1412 C CA . GLN A 1 185 ? -3.814 -4.298 -14.448 1.00 79.69 185 GLN A CA 1
ATOM 1413 C C . GLN A 1 185 ? -2.797 -3.949 -13.358 1.00 79.69 185 GLN A C 1
ATOM 1415 O O . GLN A 1 185 ? -2.465 -2.779 -13.176 1.00 79.69 185 GLN A O 1
ATOM 1420 N N . LEU A 1 186 ? -2.203 -4.973 -12.737 1.00 82.19 186 LEU A N 1
ATOM 1421 C CA . LEU A 1 186 ? -1.189 -4.835 -11.688 1.00 82.19 186 LEU A CA 1
ATOM 1422 C C . LEU A 1 186 ? 0.180 -4.354 -12.191 1.00 82.19 186 LEU A C 1
ATOM 1424 O O . LEU A 1 186 ? 1.060 -4.101 -11.379 1.00 82.19 186 LEU A O 1
ATOM 1428 N N . ILE A 1 187 ? 0.365 -4.153 -13.502 1.00 83.50 187 ILE A N 1
ATOM 1429 C CA . ILE A 1 187 ? 1.524 -3.414 -14.044 1.00 83.50 187 ILE A CA 1
ATOM 1430 C C . ILE A 1 187 ? 1.426 -1.899 -13.799 1.00 83.50 187 ILE A C 1
ATOM 1432 O O . ILE A 1 187 ? 2.351 -1.159 -14.128 1.00 83.50 187 ILE A O 1
ATOM 1436 N N . SER A 1 188 ? 0.301 -1.419 -13.264 1.00 85.81 188 SER A N 1
ATOM 1437 C CA . SER A 1 188 ? 0.078 -0.022 -12.901 1.00 85.81 188 SER A CA 1
ATOM 1438 C C . SER A 1 188 ? -0.685 0.088 -11.585 1.00 85.81 188 SER A C 1
ATOM 1440 O O . SER A 1 188 ? -1.389 -0.840 -11.189 1.00 85.81 188 SER A O 1
ATOM 1442 N N . THR A 1 189 ? -0.561 1.231 -10.908 1.00 91.94 189 THR A N 1
ATOM 1443 C CA . THR A 1 189 ? -1.296 1.484 -9.666 1.00 91.94 189 THR A CA 1
ATOM 1444 C C . THR A 1 189 ? -2.802 1.394 -9.908 1.00 91.94 189 THR A C 1
ATOM 1446 O O . THR A 1 189 ? -3.343 2.135 -10.732 1.00 91.94 189 THR A O 1
ATOM 1449 N N . THR A 1 190 ? -3.467 0.497 -9.184 1.00 93.12 190 THR A N 1
ATOM 1450 C CA . THR A 1 190 ? -4.884 0.168 -9.364 1.00 93.12 190 THR A CA 1
ATOM 1451 C C . THR A 1 190 ? -5.624 0.319 -8.031 1.00 93.12 190 THR A C 1
ATOM 1453 O O . THR A 1 190 ? -5.152 -0.218 -7.028 1.00 93.12 190 THR A O 1
ATOM 1456 N N . PRO A 1 191 ? -6.754 1.048 -7.975 1.00 94.56 191 PRO A N 1
ATOM 1457 C CA . PRO A 1 191 ? -7.568 1.132 -6.765 1.00 94.56 191 PRO A CA 1
ATOM 1458 C C . PRO A 1 191 ? -8.273 -0.197 -6.475 1.00 94.56 191 PRO A C 1
ATOM 1460 O O . PRO A 1 191 ? -8.677 -0.898 -7.402 1.00 94.56 191 PRO A O 1
ATOM 1463 N N . ILE A 1 192 ? -8.457 -0.507 -5.194 1.00 94.94 192 ILE A N 1
ATOM 1464 C CA . ILE A 1 192 ? -9.219 -1.667 -4.717 1.00 94.94 192 ILE A CA 1
ATOM 1465 C C . ILE A 1 192 ? -10.273 -1.234 -3.696 1.00 94.94 192 ILE A C 1
ATOM 1467 O O . ILE A 1 192 ? -10.185 -0.151 -3.109 1.00 94.94 192 ILE A O 1
ATOM 1471 N N . THR A 1 193 ? -11.284 -2.072 -3.486 1.00 93.25 193 THR A N 1
ATOM 1472 C CA . THR A 1 193 ? -12.321 -1.814 -2.480 1.00 93.25 193 THR A CA 1
ATOM 1473 C C . THR A 1 193 ? -11.828 -2.114 -1.062 1.00 93.25 193 THR A C 1
ATOM 1475 O O . THR A 1 193 ? -10.836 -2.814 -0.856 1.00 93.25 193 THR A O 1
ATOM 1478 N N . SER A 1 194 ? -12.552 -1.606 -0.061 1.00 91.31 194 SER A N 1
ATOM 1479 C CA . SER A 1 194 ? -12.297 -1.928 1.349 1.00 91.31 194 SER A CA 1
ATOM 1480 C C . SER A 1 194 ? -12.414 -3.431 1.628 1.00 91.31 194 SER A C 1
ATOM 1482 O O . SER A 1 194 ? -11.625 -3.968 2.399 1.00 91.31 194 SER A O 1
ATOM 1484 N N . ASP A 1 195 ? -13.362 -4.117 0.987 1.00 92.38 195 ASP A N 1
ATOM 1485 C CA . ASP A 1 195 ? -13.560 -5.561 1.162 1.00 92.38 195 ASP A CA 1
ATOM 1486 C C . ASP A 1 195 ? -12.389 -6.350 0.566 1.00 92.38 195 ASP A C 1
ATOM 1488 O O . ASP A 1 195 ? -11.893 -7.301 1.164 1.00 92.38 195 ASP A O 1
ATOM 1492 N N . GLN A 1 196 ? -11.885 -5.903 -0.588 1.00 94.94 196 GLN A N 1
ATOM 1493 C CA . GLN A 1 196 ? -10.684 -6.458 -1.209 1.00 94.94 196 GLN A CA 1
ATOM 1494 C C . GLN A 1 196 ? -9.446 -6.251 -0.337 1.00 94.94 196 GLN A C 1
ATOM 1496 O O . GLN A 1 196 ? -8.670 -7.186 -0.156 1.00 94.94 196 GLN A O 1
ATOM 1501 N N . LEU A 1 197 ? -9.277 -5.055 0.240 1.00 95.06 197 LEU A N 1
ATOM 1502 C CA . LEU A 1 197 ? -8.210 -4.782 1.203 1.00 95.06 197 LEU A CA 1
ATOM 1503 C C . LEU A 1 197 ? -8.280 -5.764 2.379 1.00 95.06 197 LEU A C 1
ATOM 1505 O O . LEU A 1 197 ? -7.279 -6.404 2.689 1.00 95.06 197 LEU A O 1
ATOM 1509 N N . GLN A 1 198 ? -9.447 -5.906 3.010 1.00 93.00 198 GLN A N 1
ATOM 1510 C CA . GLN A 1 198 ? -9.620 -6.806 4.152 1.00 93.00 198 GLN A CA 1
ATOM 1511 C C . GLN A 1 198 ? -9.314 -8.260 3.785 1.00 93.00 198 GLN A C 1
ATOM 1513 O O . GLN A 1 198 ? -8.566 -8.917 4.505 1.00 93.00 198 GLN A O 1
ATOM 1518 N N . ALA A 1 199 ? -9.803 -8.736 2.638 1.00 94.12 199 ALA A N 1
ATOM 1519 C CA . ALA A 1 199 ? -9.541 -10.096 2.178 1.00 94.12 199 ALA A CA 1
ATOM 1520 C C . ALA A 1 199 ? -8.046 -10.356 1.907 1.00 94.12 199 ALA A C 1
ATOM 1522 O O . ALA A 1 199 ? -7.533 -11.423 2.242 1.00 94.12 199 ALA A O 1
ATOM 1523 N N . ILE A 1 200 ? -7.319 -9.380 1.346 1.00 95.00 200 ILE A N 1
ATOM 1524 C CA . ILE A 1 200 ? -5.862 -9.486 1.165 1.00 95.00 200 ILE A CA 1
ATOM 1525 C C . ILE A 1 200 ? -5.154 -9.540 2.523 1.00 95.00 200 ILE A C 1
ATOM 1527 O O . ILE A 1 200 ? -4.253 -10.357 2.709 1.00 95.00 200 ILE A O 1
ATOM 1531 N N . LEU A 1 201 ? -5.546 -8.688 3.474 1.00 93.88 201 LEU A N 1
ATOM 1532 C CA . LEU A 1 201 ? -4.922 -8.646 4.797 1.00 93.88 201 LEU A CA 1
ATOM 1533 C C . LEU A 1 201 ? -5.182 -9.924 5.602 1.00 93.88 201 LEU A C 1
ATOM 1535 O O . LEU A 1 201 ? -4.264 -10.397 6.259 1.00 93.88 201 LEU A O 1
ATOM 1539 N N . GLN A 1 202 ? -6.371 -10.521 5.507 1.00 93.56 202 GLN A N 1
ATOM 1540 C CA . GLN A 1 202 ? -6.670 -11.823 6.120 1.00 93.56 202 GLN A CA 1
ATOM 1541 C C . GLN A 1 202 ? -5.748 -12.925 5.577 1.00 93.56 202 GLN A C 1
ATOM 1543 O O . GLN A 1 202 ? -5.134 -13.665 6.342 1.00 93.56 202 GLN A O 1
ATOM 1548 N N . GLU A 1 203 ? -5.576 -12.990 4.254 1.00 93.75 203 GLU A N 1
ATOM 1549 C CA . GLU A 1 203 ? -4.681 -13.964 3.617 1.00 93.75 203 GLU A CA 1
ATOM 1550 C C . GLU A 1 203 ? -3.204 -13.730 3.964 1.00 93.75 203 GLU A C 1
ATOM 1552 O O . GLU A 1 203 ? -2.444 -14.694 4.089 1.00 93.75 203 GLU A O 1
ATOM 1557 N N . GLY A 1 204 ? -2.799 -12.461 4.085 1.00 91.44 204 GLY A N 1
ATOM 1558 C CA . GLY A 1 204 ? -1.402 -12.061 4.227 1.00 91.44 204 GLY A CA 1
ATOM 1559 C C . GLY A 1 204 ? -0.884 -11.969 5.661 1.00 91.44 204 GLY A C 1
ATOM 1560 O O . GLY A 1 204 ? 0.288 -12.264 5.889 1.00 91.44 204 GLY A O 1
ATOM 1561 N N . LEU A 1 205 ? -1.735 -11.575 6.615 1.00 88.44 205 LEU A N 1
ATOM 1562 C CA . LEU A 1 205 ? -1.400 -11.418 8.038 1.00 88.44 205 LEU A CA 1
ATOM 1563 C C . LEU A 1 205 ? -1.788 -12.633 8.891 1.00 88.44 205 LEU A C 1
ATOM 1565 O O . LEU A 1 205 ? -1.350 -12.704 10.034 1.00 88.44 205 LEU A O 1
ATOM 1569 N N . GLN A 1 206 ? -2.568 -13.579 8.349 1.00 76.19 206 GLN A N 1
ATOM 1570 C CA . GLN A 1 206 ? -3.089 -14.743 9.084 1.00 76.19 206 GLN A CA 1
ATOM 1571 C C . GLN A 1 206 ? -3.929 -14.357 10.320 1.00 76.19 206 GLN A C 1
ATOM 1573 O O . GLN A 1 206 ? -3.824 -14.998 11.366 1.00 76.19 206 GLN A O 1
ATOM 1578 N N . LEU A 1 207 ? -4.726 -13.290 10.194 1.00 62.81 207 LEU A N 1
ATOM 1579 C CA . LEU A 1 207 ? -5.660 -12.811 11.223 1.00 62.81 207 LEU A CA 1
ATOM 1580 C C . LEU A 1 207 ? -6.993 -13.562 11.196 1.00 62.81 207 LEU A C 1
ATOM 1582 O O . LEU A 1 207 ? -7.435 -13.932 10.083 1.00 62.81 207 LEU A O 1
#